Protein AF-A0A2U3LUX7-F1 (afdb_monomer)

Nearest PDB structures (foldseek):
  2ftr-assembly1_B  TM=8.909E-01  e=8.134E-07  Halalkalibacterium halodurans C-125
  5b0e-assembly1_A  TM=7.201E-01  e=3.733E-03  Cannabis sativa
  3bb5-assembly2_C  TM=6.276E-01  e=5.476E-03  Jannaschia sp. CCS1
  7w6e-assembly1_A  TM=7.140E-01  e=1.522E-02  Cannabis sativa
  1q53-assembly1_B  TM=6.241E-01  e=1.522E-02  Arabidopsis thaliana

Radius of gyration: 27.45 Å; Cα contacts (8 Å, |Δi|>4): 144; chains: 1; bounding box: 48×84×50 Å

Solvent-accessible surface area (backbone atoms only — not comparable to full-atom values): 11405 Å² total; per-residue (Å²): 133,61,72,30,74,50,77,47,79,37,60,66,64,82,35,62,67,57,43,50,53,45,42,63,71,50,49,49,54,46,51,65,72,27,44,54,71,58,77,45,78,46,76,48,70,45,88,69,39,100,90,46,84,45,80,39,35,35,38,36,40,38,30,22,73,25,60,64,43,46,52,52,20,52,70,32,70,42,21,39,52,53,52,49,52,52,53,52,30,50,51,53,45,52,53,51,50,54,52,51,50,44,44,72,76,64,47,57,70,65,62,58,51,52,52,56,50,52,55,52,49,54,55,50,50,51,52,51,51,50,50,53,52,49,52,52,51,51,54,50,54,50,47,59,56,55,65,75,60,78,81,75,78,97,77,70,92,80,70,88,74,100,76,88,87,88,86,83,91,81,85,87,86,80,82,86,75,78,67,73,87,74,76,49,82,44,70,42,59,82,104

Sequence (191 aa):
MKNAKLIVAYPQPKDMKAFEAVYQGEHVPMAIANLAGKTRIVATKILQSPQGEPPCYCIAEIHFPSMDALKQCAASAGGKETLIYGVLSYSVSRRTREIGLRMAIGAQRAAVMQLVVREGMLVALAGIGAGVAGALAVSRALATLLFGVQSREPRNFRRRHRRSGNGGAGSLLSTRAQGRPRRPMVALRDE

Foldseek 3Di:
DAKDKDKDFAFDFPDPVLLVCLCVV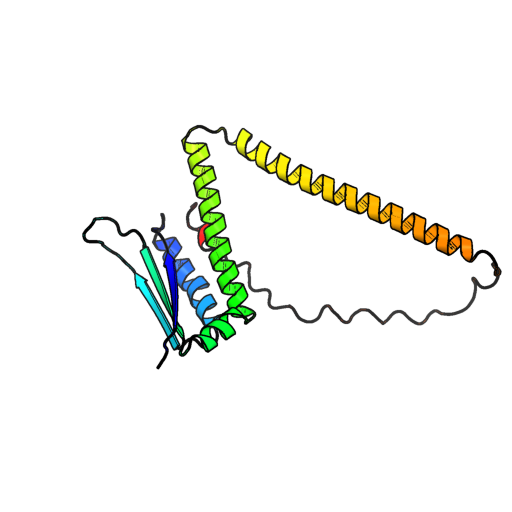PVVVLCVVQQPQWDDKDKDADPADPVGDDRTGIMIITMHPHPVSNVVSCVDPSNVVSVCLSVVLVVVLVVVVVVVVCVVVPNDPVVVVVVVVVVVVVVVVVVVVVVVVVVVVVVVVVVVVVVVPPDDDPPPPDDDDPDDDDDPP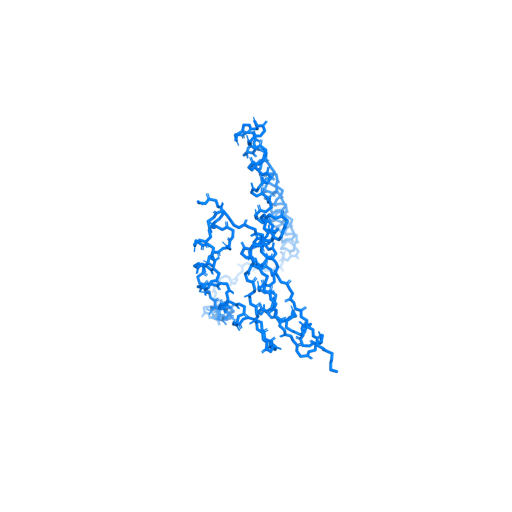PDPPDPPPDDDPRDRSNVRRVD

Structure (mmCIF, N/CA/C/O backbone):
data_AF-A0A2U3LUX7-F1
#
_entry.id   AF-A0A2U3LUX7-F1
#
loop_
_atom_site.group_PDB
_atom_site.id
_atom_site.type_symbol
_atom_site.label_atom_id
_atom_site.label_alt_id
_atom_site.label_comp_id
_atom_site.label_asym_id
_atom_site.label_entity_id
_atom_site.label_seq_id
_atom_site.pdbx_PDB_ins_code
_atom_site.Cartn_x
_atom_site.Cartn_y
_atom_site.Cartn_z
_atom_site.occupancy
_atom_site.B_iso_or_equiv
_atom_site.auth_seq_id
_atom_site.auth_comp_id
_atom_site.auth_asym_id
_atom_site.auth_atom_id
_atom_site.pdbx_PDB_model_num
ATOM 1 N N . MET A 1 1 ? -12.071 2.078 29.764 1.00 51.53 1 MET A N 1
ATOM 2 C CA . MET A 1 1 ? -12.261 1.346 28.489 1.00 51.53 1 MET A CA 1
ATOM 3 C C . MET A 1 1 ? -11.188 1.831 27.522 1.00 51.53 1 MET A C 1
ATOM 5 O O . MET A 1 1 ? -11.168 3.016 27.220 1.00 51.53 1 MET A O 1
ATOM 9 N N . LYS A 1 2 ? -10.206 0.995 27.160 1.00 59.78 2 LYS A N 1
ATOM 10 C CA . LYS A 1 2 ? -9.068 1.431 26.329 1.00 59.78 2 LYS A CA 1
ATOM 11 C C . LYS A 1 2 ? -9.451 1.336 24.852 1.00 59.78 2 LYS A C 1
ATOM 13 O O . LYS A 1 2 ? -9.240 0.294 24.252 1.00 59.78 2 LYS A O 1
ATOM 18 N N . ASN A 1 3 ? -9.999 2.402 24.280 1.00 82.94 3 ASN A N 1
ATOM 19 C CA . ASN A 1 3 ? -10.334 2.440 22.855 1.00 82.94 3 ASN A CA 1
ATOM 20 C C . ASN A 1 3 ? -9.064 2.664 22.022 1.00 82.94 3 ASN A C 1
ATOM 22 O O . ASN A 1 3 ? -8.238 3.509 22.367 1.00 82.94 3 ASN A O 1
ATOM 26 N N . ALA A 1 4 ? -8.913 1.924 20.924 1.00 88.50 4 ALA A N 1
ATOM 27 C CA . ALA A 1 4 ? -7.843 2.134 19.952 1.00 88.50 4 ALA A CA 1
ATOM 28 C C . ALA A 1 4 ? -8.446 2.599 18.624 1.00 88.50 4 ALA A C 1
ATOM 30 O O . ALA A 1 4 ? -9.542 2.176 18.255 1.00 88.50 4 ALA A O 1
ATOM 31 N N . LYS A 1 5 ? -7.739 3.466 17.898 1.00 90.00 5 LYS A N 1
ATOM 32 C CA . LYS A 1 5 ? -8.152 3.893 16.559 1.00 90.00 5 LYS A CA 1
ATOM 33 C C . LYS A 1 5 ? -6.987 3.862 15.583 1.00 90.00 5 LYS A C 1
ATOM 35 O O . LYS A 1 5 ? -5.871 4.235 15.935 1.00 90.00 5 LYS A O 1
ATOM 40 N N . LEU A 1 6 ? -7.268 3.415 14.366 1.00 89.19 6 LEU A N 1
ATOM 41 C CA . LEU A 1 6 ? -6.375 3.481 13.219 1.00 89.19 6 LEU A CA 1
ATOM 42 C C . LEU A 1 6 ? -6.832 4.643 12.338 1.00 89.19 6 LEU A C 1
ATOM 44 O O . LEU A 1 6 ? -7.979 4.662 11.899 1.00 89.19 6 LEU A O 1
ATOM 48 N N . ILE A 1 7 ? -5.942 5.604 12.100 1.00 90.25 7 ILE A N 1
ATOM 49 C CA . ILE A 1 7 ? -6.223 6.782 11.276 1.00 90.25 7 ILE A CA 1
ATOM 50 C C . ILE A 1 7 ? -5.497 6.634 9.944 1.00 90.25 7 ILE A C 1
ATOM 52 O O . ILE A 1 7 ? -4.295 6.371 9.914 1.00 90.25 7 ILE A O 1
ATOM 56 N N . VAL A 1 8 ? -6.220 6.852 8.850 1.00 89.06 8 VAL A N 1
ATOM 57 C CA . VAL A 1 8 ? -5.670 6.928 7.497 1.00 89.06 8 VAL A CA 1
ATOM 58 C C . VAL A 1 8 ? -6.059 8.273 6.896 1.00 89.06 8 VAL A C 1
ATOM 60 O O . VAL A 1 8 ? -7.239 8.556 6.705 1.00 89.06 8 VAL A O 1
ATOM 63 N N . ALA A 1 9 ? -5.067 9.115 6.616 1.00 88.00 9 ALA A N 1
ATOM 64 C CA . ALA A 1 9 ? -5.271 10.427 6.013 1.00 88.00 9 ALA A CA 1
ATOM 65 C C . ALA A 1 9 ? -4.966 10.382 4.511 1.00 88.00 9 ALA A C 1
ATOM 67 O O . ALA A 1 9 ? -3.907 9.906 4.098 1.00 88.00 9 ALA A O 1
ATOM 68 N N . TYR A 1 10 ? -5.884 10.907 3.705 1.00 86.44 10 TYR A N 1
ATOM 69 C CA . TYR A 1 10 ? -5.751 11.006 2.257 1.00 86.44 10 TYR A CA 1
ATOM 70 C C . TYR A 1 10 ? -5.507 12.470 1.867 1.00 86.44 10 TYR A C 1
ATOM 72 O O . TYR A 1 10 ? -6.333 13.331 2.193 1.00 86.44 10 TYR A O 1
ATOM 80 N N . PRO A 1 11 ? -4.393 12.776 1.179 1.00 83.19 11 PRO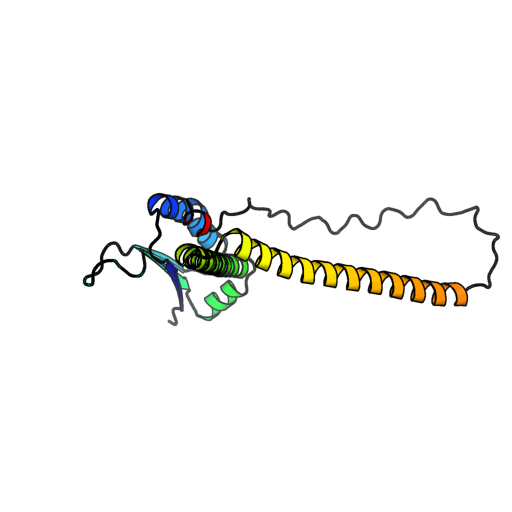 A N 1
ATOM 81 C CA . PRO A 1 11 ? -4.116 14.121 0.682 1.00 83.19 11 PRO A CA 1
ATOM 82 C C . PRO A 1 11 ? -5.094 14.511 -0.437 1.00 83.19 11 PRO A C 1
ATOM 84 O O . PRO A 1 11 ? -5.747 13.641 -1.011 1.00 83.19 11 PRO A O 1
ATOM 87 N N . GLN A 1 12 ? -5.145 15.801 -0.780 1.00 81.69 12 GLN A N 1
ATOM 88 C CA . GLN A 1 12 ? -5.943 16.327 -1.898 1.00 81.69 12 GLN A CA 1
ATOM 89 C C . GLN A 1 12 ? -5.687 15.553 -3.217 1.00 81.69 12 GLN A C 1
ATOM 91 O O . GLN A 1 12 ? -4.537 15.516 -3.701 1.00 81.69 12 GLN A O 1
ATOM 96 N N . PRO A 1 13 ? -6.713 14.879 -3.781 1.00 80.75 13 PRO A N 1
ATOM 97 C CA . PRO A 1 13 ? -6.637 14.265 -5.103 1.00 80.75 13 PRO A CA 1
ATOM 98 C C . PRO A 1 13 ? -6.761 15.332 -6.203 1.00 80.75 13 PRO A C 1
ATOM 100 O O . PRO A 1 13 ? -7.302 16.405 -5.969 1.00 80.75 13 PRO A O 1
ATOM 103 N N . LYS A 1 14 ? -6.259 15.043 -7.413 1.00 76.44 14 LYS A N 1
ATOM 104 C CA . LYS A 1 14 ? -6.452 15.932 -8.576 1.00 76.44 14 LYS A CA 1
ATOM 105 C C . LYS A 1 14 ? -7.865 15.807 -9.152 1.00 76.44 14 LYS A C 1
ATOM 107 O O . LYS A 1 14 ? -8.491 16.820 -9.436 1.00 76.44 14 LYS A O 1
ATOM 112 N N . ASP A 1 15 ? -8.361 14.574 -9.275 1.00 83.56 15 ASP A N 1
ATOM 113 C CA . ASP A 1 15 ? -9.750 14.276 -9.628 1.00 83.56 15 ASP A CA 1
ATOM 114 C C . ASP A 1 15 ? -10.499 13.732 -8.405 1.00 83.56 15 ASP A C 1
ATOM 116 O O . ASP A 1 15 ? -10.265 12.623 -7.912 1.00 83.56 15 ASP A O 1
ATOM 120 N N . MET A 1 16 ? -11.423 14.549 -7.907 1.00 80.31 16 MET A N 1
ATOM 121 C CA . MET A 1 16 ? -12.229 14.244 -6.732 1.00 80.31 16 MET A CA 1
ATOM 122 C C . MET A 1 16 ? -13.306 13.186 -7.018 1.00 80.31 16 MET A C 1
ATOM 124 O O . MET A 1 16 ? -13.582 12.350 -6.159 1.00 80.31 16 MET A O 1
ATOM 128 N N . LYS A 1 17 ? -13.889 13.176 -8.225 1.00 84.50 17 LYS A N 1
ATOM 129 C CA . LYS A 1 17 ? -14.949 12.226 -8.603 1.00 84.50 17 LYS A CA 1
ATOM 130 C C . LYS A 1 17 ? -14.379 10.829 -8.798 1.00 84.50 17 LYS A C 1
ATOM 132 O O . LYS A 1 17 ? -14.946 9.858 -8.297 1.00 84.50 17 LYS A O 1
ATOM 137 N N . ALA A 1 18 ? -13.244 10.738 -9.484 1.00 83.75 18 ALA A N 1
ATOM 138 C CA . ALA A 1 18 ? -12.541 9.480 -9.691 1.00 83.75 18 ALA A CA 1
ATOM 139 C C . ALA A 1 18 ? -12.110 8.866 -8.348 1.00 83.75 18 ALA A C 1
ATOM 141 O O . ALA A 1 18 ? -12.353 7.682 -8.093 1.00 83.75 18 ALA A O 1
ATOM 142 N N . PHE A 1 19 ? -11.562 9.692 -7.446 1.00 85.12 19 PHE A N 1
ATOM 143 C CA . PHE A 1 19 ? -11.226 9.279 -6.085 1.00 85.12 19 PHE A CA 1
ATOM 144 C C . PHE A 1 19 ? -12.444 8.736 -5.328 1.00 85.12 19 PHE A C 1
ATOM 146 O O . PHE A 1 19 ? -12.373 7.643 -4.771 1.00 85.12 19 PHE A O 1
ATOM 153 N N . GLU A 1 20 ? -13.564 9.464 -5.307 1.00 86.06 20 GLU A N 1
ATOM 154 C CA . GLU A 1 20 ? -14.768 9.034 -4.588 1.00 86.06 20 GLU A CA 1
ATOM 155 C C . GLU A 1 20 ? -15.321 7.704 -5.112 1.00 86.06 20 GLU A C 1
ATOM 157 O O . GLU A 1 20 ? -15.680 6.840 -4.307 1.00 86.06 20 GLU A O 1
ATOM 162 N N . ALA A 1 21 ? -15.343 7.513 -6.434 1.00 86.69 21 ALA A N 1
ATOM 163 C CA . ALA A 1 21 ? -15.844 6.293 -7.059 1.00 86.69 21 ALA A CA 1
ATOM 164 C C . ALA A 1 21 ? -15.061 5.051 -6.607 1.00 86.69 21 ALA A C 1
ATOM 166 O O . ALA A 1 21 ? -15.657 4.049 -6.213 1.00 86.69 21 ALA A O 1
ATOM 167 N N . VAL A 1 22 ? -13.727 5.120 -6.594 1.00 84.12 22 VAL A N 1
ATOM 168 C CA . VAL A 1 22 ? -12.886 3.986 -6.171 1.00 84.12 22 VAL A CA 1
ATOM 169 C C . VAL A 1 22 ? -12.806 3.866 -4.656 1.00 84.12 22 VAL A C 1
ATOM 171 O O . VAL A 1 22 ? -12.785 2.752 -4.126 1.00 84.12 22 VAL A O 1
ATOM 174 N N . TYR A 1 23 ? -12.828 4.986 -3.932 1.00 85.69 23 TYR A N 1
ATOM 175 C CA . TYR A 1 23 ? -12.883 4.968 -2.477 1.00 85.69 23 TYR A CA 1
ATOM 176 C C . TYR A 1 23 ? -14.132 4.221 -1.990 1.00 85.69 23 TYR A C 1
ATOM 178 O O . TYR A 1 23 ? -14.022 3.319 -1.160 1.00 85.69 23 TYR A O 1
ATOM 186 N N . GLN A 1 24 ? -15.303 4.530 -2.551 1.00 87.19 24 GLN A N 1
ATOM 187 C CA . GLN A 1 24 ? -16.564 3.879 -2.188 1.00 87.19 24 GLN A CA 1
ATOM 188 C C . GLN A 1 24 ? -16.714 2.480 -2.802 1.00 87.19 24 GLN A C 1
ATOM 190 O O . GLN A 1 24 ? -17.194 1.571 -2.130 1.00 87.19 24 GLN A O 1
ATOM 195 N N . GLY A 1 25 ? -16.300 2.287 -4.057 1.00 83.38 25 GLY A N 1
ATOM 196 C CA . GLY A 1 25 ? -16.509 1.034 -4.788 1.00 83.38 25 GLY A CA 1
ATOM 197 C C . GLY A 1 25 ? -15.519 -0.081 -4.446 1.00 83.38 25 GLY A C 1
ATOM 198 O O . GLY A 1 25 ? -15.885 -1.254 -4.453 1.00 83.38 25 GLY A O 1
ATOM 199 N N . GLU A 1 26 ? -14.271 0.261 -4.118 1.00 83.88 26 GLU A N 1
ATOM 200 C CA . GLU A 1 26 ? -13.209 -0.723 -3.873 1.00 83.88 26 GLU A CA 1
ATOM 201 C C . GLU A 1 26 ? -12.613 -0.598 -2.468 1.00 83.88 26 GLU A C 1
ATOM 203 O O . GLU A 1 26 ? -12.428 -1.602 -1.772 1.00 83.88 26 GLU A O 1
ATOM 208 N N . HIS A 1 27 ? -12.313 0.626 -2.024 1.00 84.75 27 HIS A N 1
ATOM 209 C CA . HIS A 1 27 ? -11.482 0.838 -0.840 1.00 84.75 27 HIS A CA 1
ATOM 210 C C . HIS A 1 27 ? -12.223 0.603 0.484 1.00 84.75 27 HIS A C 1
ATOM 212 O O . HIS A 1 27 ? -11.734 -0.132 1.347 1.00 84.75 27 HIS A O 1
ATOM 218 N N . VAL A 1 28 ? -13.417 1.180 0.638 1.00 88.00 28 VAL A N 1
ATOM 219 C CA . VAL A 1 28 ? -14.271 0.991 1.819 1.00 88.00 28 VAL A CA 1
ATOM 220 C C . VAL A 1 28 ? -14.719 -0.474 1.954 1.00 88.00 28 VAL A C 1
ATOM 222 O O . VAL A 1 28 ? -14.514 -1.040 3.032 1.00 88.00 28 VAL A O 1
ATOM 2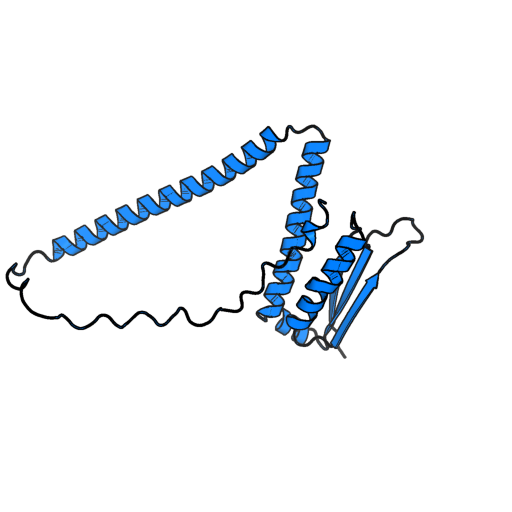25 N N . PRO A 1 29 ? -15.224 -1.156 0.902 1.00 89.44 29 PRO A N 1
ATOM 226 C CA . PRO A 1 29 ? -15.581 -2.573 0.981 1.00 89.44 29 PRO A CA 1
ATOM 227 C C . PRO A 1 29 ? -14.399 -3.472 1.337 1.00 89.44 29 PRO A C 1
ATOM 229 O O . PRO A 1 29 ? -14.555 -4.399 2.129 1.00 89.44 29 PRO A O 1
ATOM 232 N N . MET A 1 30 ? -13.197 -3.182 0.824 1.00 86.69 30 MET A N 1
ATOM 233 C CA . MET A 1 30 ? -11.989 -3.897 1.234 1.00 86.69 30 MET A CA 1
ATOM 234 C C . MET A 1 30 ? -11.730 -3.744 2.734 1.00 86.69 30 MET A C 1
ATOM 236 O O . MET A 1 30 ? -11.501 -4.743 3.408 1.00 86.69 30 MET A O 1
ATOM 240 N N . ALA A 1 31 ? -11.753 -2.521 3.271 1.00 85.25 31 ALA A N 1
ATOM 241 C CA . ALA A 1 31 ? -11.536 -2.289 4.699 1.00 85.25 31 ALA A CA 1
ATOM 242 C C . ALA A 1 31 ? -12.620 -2.977 5.556 1.00 85.25 31 ALA A C 1
ATOM 244 O O . ALA A 1 31 ? -12.345 -3.526 6.629 1.00 85.25 31 ALA A O 1
ATOM 245 N N . ILE A 1 32 ? -13.860 -3.010 5.063 1.00 87.62 32 ILE A N 1
ATOM 246 C CA . ILE A 1 32 ? -14.965 -3.721 5.708 1.00 87.62 32 ILE A CA 1
ATOM 247 C C . ILE A 1 32 ? -14.753 -5.241 5.679 1.00 87.62 32 ILE A C 1
ATOM 249 O O . ILE A 1 32 ? -14.959 -5.888 6.704 1.00 87.62 32 ILE A O 1
ATOM 253 N N . ALA A 1 33 ? -14.291 -5.809 4.571 1.00 86.81 33 ALA A N 1
ATOM 254 C CA . ALA A 1 33 ? -14.058 -7.245 4.458 1.00 86.81 33 ALA A CA 1
ATOM 255 C C . ALA A 1 33 ? -12.835 -7.711 5.266 1.00 86.81 33 ALA A C 1
ATOM 257 O O . ALA A 1 33 ? -12.881 -8.739 5.934 1.00 86.81 33 ALA A O 1
ATOM 258 N N . ASN A 1 34 ? -11.750 -6.937 5.236 1.00 87.25 34 ASN A N 1
ATOM 259 C CA . ASN A 1 34 ? -10.438 -7.418 5.659 1.00 87.25 34 ASN A CA 1
ATOM 260 C C . ASN A 1 34 ? -10.045 -7.022 7.093 1.00 87.25 34 ASN A C 1
ATOM 262 O O . ASN A 1 34 ? -9.211 -7.693 7.700 1.00 87.25 34 ASN A O 1
ATOM 266 N N . LEU A 1 35 ? -10.617 -5.949 7.657 1.00 87.56 35 LEU A N 1
ATOM 267 C CA . LEU A 1 35 ? -10.286 -5.497 9.017 1.00 87.56 35 LEU A CA 1
ATOM 268 C C . LEU A 1 35 ? -11.222 -6.121 10.062 1.00 87.56 35 LEU A C 1
ATOM 270 O O . LEU A 1 35 ? -12.262 -5.552 10.394 1.00 87.56 35 LEU A O 1
ATOM 274 N N . ALA A 1 36 ? -10.885 -7.299 10.576 1.00 85.62 36 ALA A N 1
ATOM 275 C CA . ALA A 1 36 ? -11.679 -7.963 11.612 1.00 85.62 36 ALA A CA 1
ATOM 276 C C . ALA A 1 36 ? -11.632 -7.217 12.964 1.00 85.62 36 ALA A C 1
ATOM 278 O O . ALA A 1 36 ? -10.651 -6.558 13.292 1.00 85.62 36 ALA A O 1
ATOM 279 N N . GLY A 1 37 ? -12.692 -7.323 13.773 1.00 85.06 37 GLY A N 1
ATOM 280 C CA . GLY A 1 37 ? -12.709 -6.783 15.145 1.00 85.06 37 GLY A CA 1
ATOM 281 C C . GLY A 1 37 ? -12.870 -5.261 15.271 1.00 85.06 37 GLY A C 1
ATOM 282 O O . GLY A 1 37 ? -12.729 -4.718 16.366 1.00 85.06 37 GLY A O 1
ATOM 283 N N . LYS A 1 38 ? -13.177 -4.565 14.173 1.00 90.00 38 LYS A N 1
ATOM 284 C CA . LYS A 1 38 ? -13.527 -3.138 14.177 1.00 90.00 38 LYS A CA 1
ATOM 285 C C . LYS A 1 38 ? -14.935 -2.901 14.732 1.00 90.00 38 LYS A C 1
ATOM 287 O O . LYS A 1 38 ? -15.850 -3.675 14.466 1.00 90.00 38 LYS A O 1
ATOM 292 N N . THR A 1 39 ? -15.119 -1.799 15.449 1.00 88.50 39 THR A N 1
ATOM 293 C CA . THR A 1 39 ? -16.424 -1.361 15.974 1.00 88.50 39 THR A CA 1
ATOM 294 C C . THR A 1 39 ? -17.085 -0.318 15.085 1.00 88.50 39 THR A C 1
ATOM 296 O O . THR A 1 39 ? -18.305 -0.307 14.952 1.00 88.50 39 THR A O 1
ATOM 299 N N . ARG A 1 40 ? -16.293 0.567 14.469 1.00 89.94 40 ARG A N 1
ATOM 300 C CA . ARG A 1 40 ? -16.799 1.648 13.615 1.00 89.94 40 ARG A CA 1
ATOM 301 C C . ARG A 1 40 ? -15.770 2.047 12.568 1.00 89.94 40 ARG A C 1
ATOM 303 O O . ARG A 1 40 ? -14.576 2.015 12.845 1.00 89.94 40 ARG A O 1
ATOM 310 N N . ILE A 1 41 ? -16.236 2.461 11.394 1.00 89.06 41 ILE A N 1
ATOM 311 C CA . ILE A 1 41 ? -15.432 3.187 10.407 1.00 89.06 41 ILE A CA 1
ATOM 312 C C . ILE A 1 41 ? -16.114 4.532 10.186 1.00 89.06 41 ILE A C 1
ATOM 314 O O . ILE A 1 41 ? -17.316 4.573 9.928 1.00 89.06 41 ILE A O 1
ATOM 3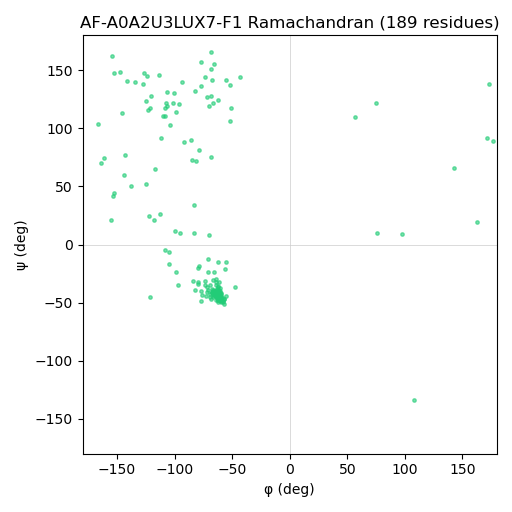18 N N . VAL A 1 42 ? -15.357 5.616 10.306 1.00 89.25 42 VAL A N 1
ATOM 319 C CA . VAL A 1 42 ? -15.821 6.981 10.057 1.00 89.25 42 VAL A CA 1
ATOM 320 C C . VAL A 1 42 ? -14.890 7.603 9.031 1.00 89.25 42 VAL A C 1
ATOM 322 O O . VAL A 1 42 ? -13.685 7.634 9.239 1.00 89.25 42 VAL A O 1
ATOM 325 N N . ALA A 1 43 ? -15.432 8.078 7.916 1.00 88.44 43 ALA A N 1
ATOM 326 C CA . ALA A 1 43 ? -14.672 8.820 6.920 1.00 88.44 43 ALA A CA 1
ATOM 327 C C . ALA A 1 43 ? -15.119 10.281 6.954 1.00 88.44 43 ALA A C 1
ATOM 329 O O . ALA A 1 43 ? -16.246 10.599 6.578 1.00 88.44 43 ALA A O 1
ATOM 330 N N . THR A 1 44 ? -14.238 11.161 7.417 1.00 88.94 44 THR A N 1
ATOM 331 C CA . THR A 1 44 ? -14.494 12.598 7.509 1.00 88.94 44 THR A CA 1
ATOM 332 C C . THR A 1 44 ? -13.857 13.289 6.316 1.00 88.94 44 THR A C 1
ATOM 334 O O . THR A 1 44 ? -12.631 13.306 6.182 1.00 88.94 44 THR A O 1
ATOM 337 N N . LYS A 1 45 ? -14.690 13.862 5.446 1.00 87.81 45 LYS A N 1
ATOM 338 C CA . LYS A 1 45 ? -14.234 14.712 4.344 1.00 87.81 45 LYS A CA 1
ATOM 339 C C . LYS A 1 45 ? -13.998 16.125 4.861 1.00 87.81 45 LYS A C 1
ATOM 341 O O . LYS A 1 45 ? -14.854 16.681 5.546 1.00 87.81 45 LYS A O 1
ATOM 346 N N . ILE A 1 46 ? -12.853 16.701 4.521 1.00 84.62 46 ILE A N 1
ATOM 347 C CA . ILE A 1 46 ? -12.518 18.081 4.862 1.00 84.62 46 ILE A CA 1
ATOM 348 C C . ILE A 1 46 ? -12.695 18.896 3.588 1.00 84.62 46 ILE A C 1
ATOM 350 O O . ILE A 1 46 ? -11.878 18.828 2.675 1.00 84.62 46 ILE A O 1
ATOM 354 N N . LEU A 1 47 ? -13.806 19.624 3.512 1.00 80.69 47 LEU A N 1
ATOM 355 C CA . LEU A 1 47 ? -14.157 20.404 2.325 1.00 80.69 47 LEU A CA 1
ATOM 356 C C . LEU A 1 47 ? -13.483 21.780 2.327 1.00 80.69 47 LEU A C 1
ATOM 358 O O . LEU A 1 47 ? -13.172 22.311 1.267 1.00 80.69 47 LEU A O 1
ATOM 362 N N . GLN A 1 48 ? -13.259 22.356 3.511 1.00 76.69 48 GLN A N 1
ATOM 363 C CA . GLN A 1 48 ? -12.709 23.699 3.690 1.00 76.69 48 GLN A CA 1
ATOM 364 C C . GLN A 1 48 ? -11.863 23.757 4.965 1.00 76.69 48 GLN A C 1
ATOM 366 O O . GLN A 1 48 ? -12.150 23.060 5.940 1.00 76.69 48 GLN A O 1
ATOM 371 N N . SER A 1 49 ? -10.826 24.596 4.959 1.00 79.38 49 SER A N 1
ATOM 372 C CA . SER A 1 49 ? -10.039 24.944 6.142 1.00 79.38 49 SER A CA 1
ATOM 373 C C . SER A 1 49 ? -10.040 26.467 6.327 1.00 79.38 49 SER A C 1
ATOM 375 O O . SER A 1 49 ? -9.977 27.192 5.334 1.00 79.38 49 SER A O 1
ATOM 377 N N . PRO A 1 50 ? -10.050 26.989 7.568 1.00 78.88 50 PRO A N 1
ATOM 378 C CA . PRO A 1 50 ? -9.903 28.426 7.830 1.00 78.88 50 PRO A CA 1
ATOM 379 C C . PRO A 1 50 ? -8.619 29.040 7.245 1.00 78.88 50 PRO A C 1
ATOM 381 O O . PRO A 1 50 ? -8.537 30.247 7.062 1.00 78.88 50 PRO A O 1
ATOM 384 N N . GLN A 1 51 ? -7.611 28.209 6.962 1.00 75.50 51 GLN A N 1
ATOM 385 C CA . GLN A 1 51 ? -6.315 28.598 6.395 1.00 75.50 51 GLN A CA 1
ATOM 386 C C . GLN A 1 51 ? -6.257 28.451 4.860 1.00 75.50 51 GLN A C 1
ATOM 388 O O . GLN A 1 51 ? -5.178 28.554 4.282 1.00 75.50 51 GLN A O 1
ATOM 393 N N . GLY A 1 52 ? -7.391 28.196 4.195 1.00 73.38 52 GLY A N 1
ATOM 394 C CA . GLY A 1 52 ? -7.473 27.985 2.748 1.00 73.38 52 GLY A CA 1
ATOM 395 C C . GLY A 1 52 ? -7.748 26.527 2.380 1.00 73.38 52 GLY A C 1
ATOM 396 O O . GLY A 1 52 ? -8.645 25.889 2.937 1.00 73.38 52 GLY A O 1
ATOM 397 N N . GLU A 1 53 ? -7.006 25.988 1.412 1.00 70.56 53 GLU A N 1
ATOM 398 C CA . GLU A 1 53 ? -7.219 24.614 0.951 1.00 70.56 53 GLU A CA 1
ATOM 399 C C . GLU A 1 53 ? -6.737 23.602 2.014 1.00 70.56 53 GLU A C 1
ATOM 401 O O . GLU A 1 53 ? -5.604 23.701 2.498 1.00 70.56 53 GLU A O 1
ATOM 406 N N . PRO A 1 54 ? -7.578 22.640 2.441 1.00 76.56 54 PRO A N 1
ATOM 407 C CA . PRO A 1 54 ? -7.216 21.714 3.504 1.00 76.56 54 PRO A CA 1
ATOM 408 C C . PRO A 1 54 ? -6.089 20.756 3.076 1.00 76.56 54 PRO A C 1
ATOM 410 O O . PRO A 1 54 ? -6.096 20.252 1.951 1.00 76.56 54 PRO A O 1
ATOM 413 N N . PRO A 1 55 ? -5.146 20.424 3.982 1.00 76.06 55 PRO A N 1
ATOM 414 C CA . PRO A 1 55 ? -4.000 19.563 3.664 1.00 76.06 55 PRO A CA 1
ATOM 415 C C . PRO A 1 55 ? -4.400 18.115 3.328 1.00 76.06 55 PRO A C 1
ATOM 417 O O . PRO A 1 55 ? -3.672 17.404 2.630 1.00 76.06 55 PRO A O 1
ATOM 420 N N . CYS A 1 56 ? -5.565 17.679 3.810 1.00 81.69 56 CYS A N 1
ATOM 421 C CA . CYS A 1 56 ? -6.132 16.359 3.571 1.00 81.69 56 CYS A CA 1
ATOM 422 C C . CYS A 1 56 ? -7.554 16.519 3.042 1.00 81.69 56 CYS A C 1
ATOM 424 O O . CYS A 1 56 ? -8.315 17.312 3.584 1.00 81.69 56 CYS A O 1
ATOM 426 N N . TYR A 1 57 ? -7.925 15.726 2.041 1.00 86.69 57 TYR A N 1
ATOM 427 C CA . TYR A 1 57 ? -9.292 15.690 1.525 1.00 86.69 57 TYR A CA 1
ATOM 428 C C . TYR A 1 57 ? -10.199 14.798 2.385 1.00 86.69 57 TYR A C 1
ATOM 430 O O . TYR A 1 57 ? -11.352 15.133 2.651 1.00 86.69 57 TYR A O 1
ATOM 438 N N . CYS A 1 58 ? -9.679 13.662 2.862 1.00 87.69 58 CYS A N 1
ATOM 439 C CA . CYS A 1 58 ? -10.438 12.705 3.665 1.00 87.69 58 CYS A CA 1
ATOM 440 C C . CYS A 1 58 ? -9.570 12.110 4.775 1.00 87.69 58 CYS A C 1
ATOM 442 O O . CYS A 1 58 ? -8.407 11.778 4.552 1.00 87.69 58 CYS A O 1
ATOM 444 N N . ILE A 1 59 ? -10.147 11.914 5.958 1.00 89.12 59 ILE A N 1
ATOM 445 C CA . ILE A 1 59 ? -9.540 11.168 7.062 1.00 89.12 59 ILE A CA 1
ATOM 446 C C . ILE A 1 59 ? -10.470 10.011 7.413 1.00 89.12 59 ILE A C 1
ATOM 448 O O . ILE A 1 59 ? -11.614 10.227 7.801 1.00 89.12 59 ILE A O 1
ATOM 452 N N . ALA A 1 60 ? -9.984 8.784 7.260 1.00 89.88 60 ALA A N 1
ATOM 453 C CA . ALA A 1 60 ? -10.686 7.583 7.679 1.00 89.88 60 ALA A CA 1
ATOM 454 C C . ALA A 1 60 ? -10.202 7.156 9.068 1.00 89.88 60 ALA A C 1
ATOM 456 O O . ALA A 1 60 ? -9.022 6.869 9.264 1.00 89.88 60 ALA A O 1
ATOM 457 N N . GLU A 1 61 ? -11.116 7.092 10.025 1.00 91.75 61 GLU A N 1
ATOM 458 C CA . GLU A 1 61 ? -10.895 6.586 11.371 1.00 91.75 61 GLU A CA 1
ATOM 459 C C . GLU A 1 61 ? -11.567 5.217 11.518 1.00 91.75 61 GLU A C 1
ATOM 461 O O . GLU A 1 61 ? -12.783 5.077 11.381 1.00 91.75 61 GLU A O 1
ATOM 466 N N . ILE A 1 62 ? -10.776 4.187 11.812 1.00 93.00 62 ILE A N 1
ATOM 467 C CA . ILE A 1 62 ? -11.260 2.832 12.086 1.00 93.00 62 ILE A CA 1
ATOM 468 C C . ILE A 1 62 ? -11.088 2.571 13.580 1.00 93.00 62 ILE A C 1
ATOM 470 O O . ILE A 1 62 ? -9.976 2.591 14.107 1.00 93.00 62 ILE A O 1
ATOM 474 N N . HIS A 1 63 ? -12.198 2.343 14.268 1.00 92.00 63 HIS A N 1
ATOM 475 C CA . HIS A 1 63 ? -12.254 2.174 15.712 1.00 92.00 63 HIS A CA 1
ATOM 476 C C . HIS A 1 63 ? -12.173 0.696 16.081 1.00 92.00 63 HIS A C 1
ATOM 478 O O . HIS A 1 63 ? -12.808 -0.153 15.453 1.00 92.00 63 HIS A O 1
ATOM 484 N N . PHE A 1 64 ? -11.426 0.412 17.142 1.00 92.88 64 PHE A N 1
ATOM 485 C CA . PHE A 1 64 ? -11.250 -0.909 17.727 1.00 92.88 64 PHE A CA 1
ATOM 486 C C . PHE A 1 64 ? -11.578 -0.868 19.224 1.00 92.88 64 PHE A C 1
ATOM 488 O O . PHE A 1 64 ? -11.322 0.142 19.892 1.00 92.88 64 PHE A O 1
ATOM 495 N N . PRO A 1 65 ? -12.119 -1.966 19.778 1.00 91.94 65 PRO A N 1
ATOM 496 C CA . PRO A 1 65 ? -12.526 -2.026 21.179 1.00 91.94 65 PRO A CA 1
ATOM 497 C C . PRO A 1 65 ? -11.329 -2.041 22.141 1.00 91.94 65 PRO A C 1
ATOM 499 O O . PRO A 1 65 ? -11.472 -1.657 23.298 1.00 91.94 65 PRO A O 1
ATOM 502 N N . SER A 1 66 ? -10.154 -2.481 21.674 1.00 92.56 66 SER A N 1
ATOM 503 C CA . SER A 1 66 ? -8.909 -2.493 22.441 1.00 92.56 66 SER A CA 1
ATOM 504 C C . SER A 1 66 ? -7.675 -2.438 21.540 1.00 92.56 66 SER A C 1
ATOM 506 O O . SER A 1 66 ? -7.737 -2.735 20.344 1.00 92.56 66 SER A O 1
ATOM 508 N N . MET A 1 67 ? -6.529 -2.081 22.126 1.00 91.62 67 MET A N 1
ATOM 509 C CA . MET A 1 67 ? -5.235 -2.147 21.438 1.00 91.62 67 MET A CA 1
ATOM 510 C C . MET A 1 67 ? -4.884 -3.585 21.019 1.00 91.62 67 MET A C 1
ATOM 512 O O . MET A 1 67 ? -4.269 -3.790 19.976 1.00 91.62 67 MET A O 1
ATOM 516 N N . ASP A 1 68 ? -5.311 -4.585 21.791 1.00 91.25 68 ASP A N 1
ATOM 517 C CA . ASP A 1 68 ? -5.067 -5.992 21.468 1.00 91.25 68 ASP A CA 1
ATOM 518 C C . ASP A 1 68 ? -5.908 -6.450 20.276 1.00 91.25 68 ASP A C 1
ATOM 520 O O . ASP A 1 68 ? -5.383 -7.122 19.392 1.00 91.25 68 ASP A O 1
ATOM 524 N N . ALA A 1 69 ? -7.166 -6.003 20.178 1.00 90.69 69 ALA A N 1
ATOM 525 C CA . ALA A 1 69 ? -8.006 -6.252 19.007 1.00 90.69 69 ALA A CA 1
ATOM 526 C C . ALA A 1 69 ? -7.399 -5.635 17.736 1.00 90.69 69 ALA A C 1
ATOM 528 O O . ALA A 1 69 ? -7.371 -6.277 16.686 1.00 90.69 69 ALA A O 1
ATOM 529 N N . LEU A 1 70 ? -6.839 -4.422 17.837 1.00 91.19 70 LEU A N 1
ATOM 530 C CA . LEU A 1 70 ? -6.112 -3.795 16.731 1.00 91.19 70 LEU A CA 1
ATOM 531 C C . LEU A 1 70 ? -4.874 -4.616 16.332 1.00 91.19 70 LEU A C 1
ATOM 533 O O . LEU A 1 70 ? -4.670 -4.866 15.147 1.00 91.19 70 LEU A O 1
ATOM 537 N N . LYS A 1 71 ? -4.060 -5.064 17.296 1.00 91.00 71 LYS A N 1
ATOM 538 C CA . LYS A 1 71 ? -2.867 -5.887 17.024 1.00 91.00 71 LYS A CA 1
ATOM 539 C C . LYS A 1 7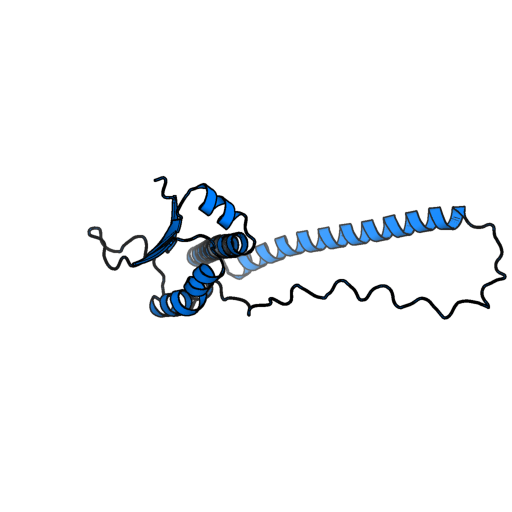1 ? -3.225 -7.235 16.396 1.00 91.00 71 LYS A C 1
ATOM 541 O O . LYS A 1 71 ? -2.571 -7.647 15.443 1.00 91.00 71 LYS A O 1
ATOM 546 N N . GLN A 1 72 ? -4.273 -7.896 16.885 1.00 92.19 72 GLN A N 1
ATOM 547 C CA . GLN A 1 72 ? -4.778 -9.150 16.319 1.00 92.19 72 GLN A CA 1
ATOM 548 C C . GLN A 1 72 ? -5.288 -8.945 14.889 1.00 92.19 72 GLN A C 1
ATOM 550 O O . GLN A 1 72 ? -4.940 -9.716 13.996 1.00 92.19 72 GLN A O 1
ATOM 555 N N . CYS A 1 73 ? -6.032 -7.863 14.642 1.00 91.06 73 CYS A N 1
ATOM 556 C CA . CYS A 1 73 ? -6.442 -7.481 13.295 1.00 91.06 73 CYS A CA 1
ATOM 557 C C . CYS A 1 73 ? -5.225 -7.240 12.393 1.00 91.06 73 CYS A C 1
ATOM 559 O O . CYS A 1 73 ? -5.163 -7.795 11.302 1.00 91.06 73 CYS A O 1
ATOM 561 N N . ALA A 1 74 ? -4.233 -6.469 12.841 1.00 88.94 74 ALA A N 1
ATOM 562 C CA . ALA A 1 74 ? -3.022 -6.186 12.068 1.00 88.94 74 ALA A CA 1
ATOM 563 C C . ALA A 1 74 ? -2.179 -7.446 11.791 1.00 88.94 74 ALA A C 1
ATOM 565 O O . ALA A 1 74 ? -1.520 -7.532 10.757 1.00 88.94 74 ALA A O 1
ATOM 566 N N . ALA A 1 75 ? -2.216 -8.437 12.686 1.00 91.00 75 ALA A N 1
ATOM 567 C CA . ALA A 1 75 ? -1.553 -9.726 12.507 1.00 91.00 75 ALA A CA 1
ATOM 568 C C . ALA A 1 75 ? -2.334 -10.699 11.601 1.00 91.00 75 ALA A C 1
ATOM 570 O O . ALA A 1 75 ? -1.731 -11.632 11.058 1.00 91.00 75 ALA A O 1
ATOM 571 N N . SER A 1 76 ? -3.641 -10.487 11.416 1.00 91.75 76 SER A N 1
ATOM 572 C CA . SER A 1 76 ? -4.486 -11.302 10.536 1.00 91.75 76 SER A CA 1
ATOM 573 C C . SER A 1 76 ? -4.093 -11.156 9.059 1.00 91.75 76 SER A C 1
ATOM 575 O O . SER A 1 76 ? -3.536 -10.136 8.650 1.00 91.75 76 SER A O 1
ATOM 577 N N . ALA A 1 77 ? -4.400 -12.169 8.240 1.00 89.62 77 ALA A N 1
ATOM 578 C CA . ALA A 1 77 ? -4.106 -12.142 6.804 1.00 89.62 77 ALA A CA 1
ATOM 579 C C . ALA A 1 77 ? -4.777 -10.946 6.103 1.00 89.62 77 ALA A C 1
ATOM 581 O O . ALA A 1 77 ? -4.095 -10.168 5.438 1.00 89.62 77 ALA A O 1
ATOM 582 N N . GLY A 1 78 ? -6.078 -10.735 6.341 1.00 86.31 78 GLY A N 1
ATOM 583 C CA . GLY A 1 78 ? -6.819 -9.605 5.772 1.00 86.31 78 GLY A CA 1
ATOM 584 C C . GLY A 1 78 ? -6.263 -8.250 6.220 1.00 86.31 78 GLY A C 1
ATOM 585 O O . GLY A 1 78 ? -6.064 -7.357 5.395 1.00 86.31 78 GLY A O 1
ATOM 586 N N . GLY A 1 79 ? -5.929 -8.104 7.506 1.00 87.56 79 GLY A N 1
ATOM 587 C CA . GLY A 1 79 ? -5.334 -6.872 8.023 1.00 87.56 79 GLY A CA 1
ATOM 588 C C . GLY A 1 79 ? -3.988 -6.545 7.380 1.00 87.56 79 GLY A C 1
ATOM 589 O O . GLY A 1 79 ? -3.782 -5.407 6.957 1.00 87.56 79 GLY A O 1
ATOM 590 N N . LYS A 1 80 ? -3.100 -7.538 7.227 1.00 90.25 80 LYS A N 1
ATOM 591 C CA . LYS A 1 80 ? -1.823 -7.357 6.518 1.00 90.25 80 LYS A CA 1
ATOM 592 C C . LYS A 1 80 ? -2.037 -6.954 5.065 1.00 90.25 80 LYS A C 1
ATOM 594 O O . LYS A 1 80 ? -1.403 -6.004 4.622 1.00 90.25 80 LYS A O 1
ATOM 599 N N . GLU A 1 81 ? -2.937 -7.619 4.342 1.00 86.56 81 GLU A N 1
ATOM 600 C CA . GLU A 1 81 ? -3.242 -7.272 2.948 1.00 86.56 81 GLU A CA 1
ATOM 601 C C . GLU A 1 81 ? -3.701 -5.819 2.806 1.00 86.56 81 GLU A C 1
ATOM 603 O O . GLU A 1 81 ? -3.198 -5.088 1.954 1.00 86.56 81 GLU A O 1
ATOM 608 N N . THR A 1 82 ? -4.617 -5.367 3.666 1.00 87.50 82 THR A N 1
ATOM 609 C CA . THR A 1 82 ? -5.127 -3.991 3.633 1.00 87.50 82 THR A CA 1
ATOM 610 C C . THR A 1 82 ? -4.055 -2.964 3.990 1.00 87.50 82 THR A C 1
ATOM 612 O O . THR A 1 82 ? -3.960 -1.928 3.330 1.00 87.50 82 THR A O 1
ATOM 615 N N . LEU A 1 83 ? -3.223 -3.248 4.996 1.00 87.62 83 LEU A N 1
ATOM 616 C CA . LEU A 1 83 ? -2.126 -2.363 5.391 1.00 87.62 83 LEU A CA 1
ATOM 617 C C . LEU A 1 83 ? -1.056 -2.274 4.298 1.00 87.62 83 LEU A C 1
ATOM 619 O O . LEU A 1 83 ? -0.639 -1.172 3.942 1.00 87.62 83 LEU A O 1
ATOM 623 N N . ILE A 1 84 ? -0.658 -3.412 3.722 1.00 88.50 84 ILE A N 1
ATOM 624 C CA . ILE A 1 84 ? 0.307 -3.462 2.620 1.00 88.50 84 ILE A CA 1
ATOM 625 C C . ILE A 1 84 ? -0.247 -2.710 1.415 1.00 88.50 84 ILE A C 1
ATOM 627 O O . ILE A 1 84 ? 0.449 -1.856 0.879 1.00 88.50 84 ILE A O 1
ATOM 631 N N . TYR A 1 85 ? -1.500 -2.951 1.025 1.00 85.31 85 TYR A N 1
ATOM 632 C CA . TYR A 1 85 ? -2.135 -2.218 -0.067 1.00 85.31 85 TYR A CA 1
ATOM 633 C C . TYR A 1 85 ? -2.103 -0.700 0.166 1.00 85.31 85 TYR A C 1
ATOM 635 O O . TYR A 1 85 ? -1.771 0.055 -0.750 1.00 85.31 85 TYR A O 1
ATOM 643 N N . GLY A 1 86 ? -2.411 -0.245 1.386 1.00 82.69 86 GLY A N 1
ATOM 644 C CA . GLY A 1 86 ? -2.385 1.174 1.745 1.00 82.69 86 GLY A CA 1
ATOM 645 C C . GLY A 1 86 ? -0.988 1.790 1.625 1.00 82.69 86 GLY A C 1
ATOM 646 O O . GLY A 1 86 ? -0.817 2.815 0.961 1.00 82.69 86 GLY A O 1
ATOM 647 N N . VAL A 1 87 ? 0.024 1.140 2.208 1.00 85.75 87 VAL A N 1
ATOM 648 C CA . VAL A 1 87 ? 1.419 1.612 2.170 1.00 85.75 87 VAL A CA 1
ATOM 649 C C . VAL A 1 87 ? 1.984 1.567 0.751 1.00 85.75 87 VAL A C 1
ATOM 651 O O . VAL A 1 87 ? 2.623 2.526 0.317 1.00 85.75 87 VAL A O 1
ATOM 654 N N . LEU A 1 88 ? 1.725 0.491 0.006 1.00 84.94 88 LEU A N 1
ATOM 655 C CA . LEU A 1 88 ? 2.191 0.338 -1.371 1.00 84.94 88 LEU A CA 1
ATOM 656 C C . LEU A 1 88 ? 1.559 1.401 -2.273 1.00 84.94 88 LEU A C 1
ATOM 658 O O . LEU A 1 88 ? 2.269 2.058 -3.030 1.00 84.94 88 LEU A O 1
ATOM 662 N N . SER A 1 89 ? 0.250 1.638 -2.127 1.00 76.12 89 SER A N 1
ATOM 663 C CA . SER A 1 89 ? -0.448 2.711 -2.841 1.00 76.12 89 SER A CA 1
ATOM 664 C C . SER A 1 89 ? 0.200 4.065 -2.547 1.00 76.12 89 SER A C 1
ATOM 666 O O . SER A 1 89 ? 0.524 4.809 -3.465 1.00 76.12 89 SER A O 1
ATOM 668 N N . TYR A 1 90 ? 0.491 4.385 -1.286 1.00 79.31 90 TYR A N 1
ATOM 669 C CA . TYR A 1 90 ? 1.163 5.644 -0.961 1.00 79.31 90 TYR A CA 1
ATOM 670 C C . TYR A 1 90 ? 2.585 5.740 -1.548 1.00 79.31 90 TYR A C 1
ATOM 672 O O . TYR A 1 90 ? 2.957 6.774 -2.110 1.00 79.31 90 TYR A O 1
ATOM 680 N N . SER A 1 91 ? 3.367 4.661 -1.459 1.00 80.25 91 SER A N 1
ATOM 681 C CA . SER A 1 91 ? 4.744 4.595 -1.964 1.00 80.25 91 SER A CA 1
ATOM 682 C C . SER A 1 91 ? 4.818 4.808 -3.480 1.00 80.25 91 SER A C 1
ATOM 684 O O . SER A 1 91 ? 5.624 5.615 -3.949 1.00 80.25 91 SER A O 1
ATOM 686 N N . VAL A 1 92 ? 3.925 4.171 -4.247 1.00 78.00 92 VAL A N 1
ATOM 687 C CA . VAL A 1 92 ? 3.835 4.386 -5.699 1.00 78.00 92 VAL A CA 1
ATOM 688 C C . VAL A 1 92 ? 3.474 5.846 -5.998 1.00 78.00 92 VAL A C 1
ATOM 690 O O . VAL A 1 92 ? 4.137 6.467 -6.824 1.00 78.00 92 VAL A O 1
ATOM 693 N N . SER A 1 93 ? 2.521 6.443 -5.264 1.00 70.12 93 SER A N 1
ATOM 694 C CA . SER A 1 93 ? 2.139 7.856 -5.454 1.00 70.12 93 SER A CA 1
ATOM 695 C C . SER A 1 93 ? 3.315 8.813 -5.249 1.00 70.12 93 SER A C 1
ATOM 697 O O . SER A 1 93 ? 3.530 9.734 -6.039 1.00 70.12 93 SER A O 1
ATOM 699 N N . ARG A 1 94 ? 4.090 8.590 -4.180 1.00 77.69 94 ARG A N 1
ATOM 700 C CA . ARG A 1 94 ? 5.303 9.356 -3.865 1.00 77.69 94 ARG A CA 1
ATOM 701 C C . ARG A 1 94 ? 6.308 9.283 -5.011 1.00 77.69 94 ARG A C 1
ATOM 703 O O . ARG A 1 94 ? 6.765 10.325 -5.476 1.00 77.69 94 ARG A O 1
ATOM 710 N N . ARG A 1 95 ? 6.598 8.074 -5.500 1.00 77.12 95 ARG A N 1
ATOM 711 C CA . ARG A 1 95 ? 7.597 7.847 -6.551 1.00 77.12 95 ARG A CA 1
ATOM 712 C C . ARG A 1 95 ? 7.177 8.455 -7.889 1.00 77.12 95 ARG A C 1
ATOM 714 O O . ARG A 1 95 ? 8.004 9.078 -8.550 1.00 77.12 95 ARG A O 1
ATOM 721 N N . THR A 1 96 ? 5.899 8.360 -8.264 1.00 73.31 96 THR A N 1
ATOM 722 C CA . THR A 1 96 ? 5.387 9.026 -9.473 1.00 73.31 96 THR A CA 1
ATOM 723 C C . THR A 1 96 ? 5.528 10.542 -9.375 1.00 73.31 96 THR A C 1
ATOM 725 O O . THR A 1 96 ? 5.971 11.178 -10.330 1.00 73.31 96 THR A O 1
ATOM 728 N N . ARG A 1 97 ? 5.237 11.135 -8.208 1.00 69.19 97 ARG A N 1
ATOM 729 C CA . ARG A 1 97 ? 5.394 12.582 -7.996 1.00 69.19 97 ARG A CA 1
ATOM 730 C C . ARG A 1 97 ? 6.849 13.029 -8.112 1.00 69.19 97 ARG A C 1
ATOM 732 O O . ARG A 1 97 ? 7.105 14.073 -8.699 1.00 69.19 97 ARG A O 1
ATOM 739 N N . GLU A 1 98 ? 7.793 12.254 -7.593 1.00 80.12 98 GLU A N 1
ATOM 740 C CA . GLU A 1 98 ? 9.224 12.546 -7.730 1.00 80.12 98 GLU A CA 1
ATOM 741 C C . GLU A 1 98 ? 9.689 12.470 -9.188 1.00 80.12 98 GLU A C 1
ATOM 743 O O . GLU A 1 98 ? 10.443 13.330 -9.638 1.00 80.12 98 GLU A O 1
ATOM 748 N N . ILE A 1 99 ? 9.202 11.489 -9.953 1.00 76.31 99 ILE A N 1
ATOM 749 C CA . ILE A 1 99 ? 9.486 11.371 -11.390 1.00 76.31 99 ILE A CA 1
ATOM 750 C C . ILE A 1 99 ? 8.859 12.543 -12.159 1.00 76.31 99 ILE A C 1
ATOM 752 O O . ILE A 1 99 ? 9.523 13.149 -12.997 1.00 76.31 99 ILE A O 1
ATOM 756 N N . GLY A 1 100 ? 7.615 12.909 -11.841 1.00 72.69 100 GLY A N 1
ATOM 757 C CA . GLY A 1 100 ? 6.925 14.074 -12.400 1.00 72.69 100 GLY A CA 1
ATOM 758 C C . GLY A 1 100 ? 7.648 15.384 -12.102 1.00 72.69 100 GLY A C 1
ATOM 759 O O . GLY A 1 100 ? 7.837 16.197 -13.002 1.00 72.69 100 GLY A O 1
ATOM 760 N N . LEU A 1 101 ? 8.128 15.555 -10.869 1.00 77.19 101 LEU A N 1
ATOM 761 C CA . LEU A 1 101 ? 8.918 16.715 -10.469 1.00 77.19 101 LEU A CA 1
ATOM 762 C C . LEU A 1 101 ? 10.256 16.757 -11.216 1.00 77.19 101 LEU A C 1
ATOM 764 O O . LEU A 1 101 ? 10.626 17.814 -11.711 1.00 77.19 101 LEU A O 1
ATOM 768 N N . ARG A 1 102 ? 10.941 15.613 -11.369 1.00 74.75 102 ARG A N 1
ATOM 769 C CA . ARG A 1 102 ? 12.172 15.503 -12.171 1.00 74.75 102 ARG A CA 1
ATOM 770 C C . ARG A 1 102 ? 11.937 15.879 -13.637 1.00 74.75 102 ARG A C 1
ATOM 772 O O . ARG A 1 102 ? 12.752 16.592 -14.209 1.00 74.75 102 ARG A O 1
ATOM 779 N N . MET A 1 103 ? 10.826 15.453 -14.237 1.00 75.12 103 MET A N 1
ATOM 780 C CA . MET A 1 103 ? 10.461 15.863 -15.600 1.00 75.12 103 MET A CA 1
ATOM 781 C C . MET A 1 103 ? 10.135 17.362 -15.682 1.00 75.12 103 MET A C 1
ATOM 783 O O . MET A 1 103 ? 10.548 18.017 -16.633 1.00 75.12 103 MET A O 1
ATOM 787 N N . ALA A 1 104 ? 9.448 17.919 -14.679 1.00 76.12 104 ALA A N 1
ATOM 788 C CA . ALA A 1 104 ? 9.065 19.332 -14.641 1.00 76.12 104 ALA A CA 1
ATOM 789 C C . ALA A 1 104 ? 10.266 20.284 -14.509 1.00 76.12 104 ALA A C 1
ATOM 791 O O . ALA A 1 104 ? 10.232 21.381 -15.056 1.00 76.12 104 ALA A O 1
ATOM 792 N N . ILE A 1 105 ? 11.345 19.853 -13.845 1.00 78.19 105 ILE A N 1
ATOM 793 C CA . ILE A 1 105 ? 12.622 20.591 -13.793 1.00 78.19 105 ILE A CA 1
ATOM 794 C C . ILE A 1 105 ? 13.521 20.341 -15.021 1.00 78.19 105 ILE A C 1
ATOM 796 O O . ILE A 1 105 ? 14.683 20.735 -15.017 1.00 78.19 105 ILE A O 1
ATOM 800 N N . GLY A 1 106 ? 13.004 19.686 -16.070 1.00 74.00 106 GLY A N 1
ATOM 801 C CA . GLY A 1 106 ? 13.683 19.537 -17.361 1.00 74.00 106 GLY A CA 1
ATOM 802 C C . GLY A 1 106 ? 14.439 18.222 -17.575 1.00 74.00 106 GLY A C 1
ATOM 803 O O . GLY A 1 106 ? 15.154 18.097 -18.568 1.00 74.00 106 GLY A O 1
ATOM 804 N N . ALA A 1 107 ? 14.300 17.217 -16.700 1.00 73.62 107 ALA A N 1
ATOM 805 C CA . ALA A 1 107 ? 14.923 15.917 -16.952 1.00 73.62 107 ALA A CA 1
ATOM 806 C C . ALA A 1 107 ? 14.281 15.232 -18.171 1.00 73.62 107 ALA A C 1
ATOM 808 O O . ALA A 1 107 ? 13.081 14.945 -18.193 1.00 73.62 107 ALA A O 1
ATOM 809 N N . GLN A 1 108 ? 15.097 14.918 -19.179 1.00 73.12 108 GLN A N 1
ATOM 810 C CA . GLN A 1 108 ? 14.653 14.219 -20.381 1.00 73.12 108 GLN A CA 1
ATOM 811 C C . GLN A 1 108 ? 14.123 12.824 -20.011 1.00 73.12 108 GLN A C 1
ATOM 813 O O . GLN A 1 108 ? 14.829 12.019 -19.402 1.00 73.12 108 GLN A O 1
ATOM 818 N N . ARG A 1 109 ? 12.874 12.519 -20.400 1.00 68.00 109 ARG A N 1
ATOM 819 C CA . ARG A 1 109 ? 12.171 11.245 -20.115 1.00 68.00 109 ARG A CA 1
ATOM 820 C C . ARG A 1 109 ? 13.030 10.006 -20.408 1.00 68.00 109 ARG A C 1
ATOM 822 O O . ARG A 1 109 ? 12.998 9.033 -19.658 1.00 68.00 109 ARG A O 1
ATOM 829 N N . ALA A 1 110 ? 13.831 10.082 -21.473 1.00 71.88 110 ALA A N 1
ATOM 830 C CA . ALA A 1 110 ? 14.764 9.041 -21.890 1.00 71.88 110 ALA A CA 1
ATOM 831 C C . ALA A 1 110 ? 15.870 8.771 -20.853 1.00 71.88 110 ALA A C 1
ATOM 833 O O . ALA A 1 110 ? 16.160 7.612 -20.581 1.00 71.88 110 ALA A O 1
ATOM 834 N N . ALA A 1 111 ? 16.429 9.805 -20.215 1.00 75.06 111 ALA A N 1
ATOM 835 C CA . ALA A 1 111 ? 17.492 9.654 -19.219 1.00 75.06 111 ALA A CA 1
ATOM 836 C C . ALA A 1 111 ? 16.991 8.951 -17.945 1.00 75.06 111 ALA A C 1
ATOM 838 O O . ALA A 1 111 ? 17.677 8.096 -17.387 1.00 75.06 111 ALA A O 1
ATOM 839 N N . VAL A 1 112 ? 15.760 9.254 -17.513 1.00 74.81 112 VAL A N 1
ATOM 840 C CA . VAL A 1 112 ? 15.138 8.591 -16.353 1.00 74.81 112 VAL A CA 1
ATOM 841 C C . VAL A 1 112 ? 14.819 7.128 -16.668 1.00 74.81 112 VAL A C 1
ATOM 843 O O . VAL A 1 112 ? 15.140 6.248 -15.871 1.00 74.81 112 VAL A O 1
ATOM 846 N N . MET A 1 113 ? 14.235 6.851 -17.839 1.00 76.56 113 MET A N 1
ATOM 847 C CA . MET A 1 113 ? 13.971 5.477 -18.284 1.00 76.56 113 MET A CA 1
ATOM 848 C C . MET A 1 113 ? 15.259 4.659 -18.402 1.00 76.56 113 MET A C 1
ATOM 850 O O . MET A 1 113 ? 15.301 3.523 -17.937 1.00 76.56 113 MET A O 1
ATOM 854 N N . GLN A 1 114 ? 16.325 5.239 -18.957 1.00 82.94 114 GLN A N 1
ATOM 855 C CA . GLN A 1 114 ? 17.608 4.561 -19.121 1.00 82.94 114 GLN A CA 1
ATOM 856 C C . GLN A 1 114 ? 18.231 4.172 -17.773 1.00 82.94 114 GLN A C 1
ATOM 858 O O . GLN A 1 114 ? 18.800 3.088 -17.651 1.00 82.94 114 GLN A O 1
ATOM 863 N N . LEU A 1 115 ? 18.072 5.009 -16.744 1.00 77.50 115 LEU A N 1
ATOM 864 C CA . LEU A 1 115 ? 18.563 4.725 -15.395 1.00 77.50 115 LEU A CA 1
ATOM 865 C C . LEU A 1 115 ? 17.792 3.566 -14.744 1.00 77.50 115 LEU A C 1
ATOM 867 O O . LEU A 1 115 ? 18.410 2.625 -14.250 1.00 77.50 115 LEU A O 1
ATOM 871 N N . VAL A 1 116 ? 16.457 3.580 -14.827 1.00 84.25 116 VAL A N 1
ATOM 872 C CA . VAL A 1 116 ? 15.603 2.507 -14.281 1.00 84.25 116 VAL A CA 1
ATOM 873 C C . VAL A 1 116 ? 15.856 1.174 -14.989 1.00 84.25 116 VAL A C 1
ATOM 875 O O . VAL A 1 116 ? 15.981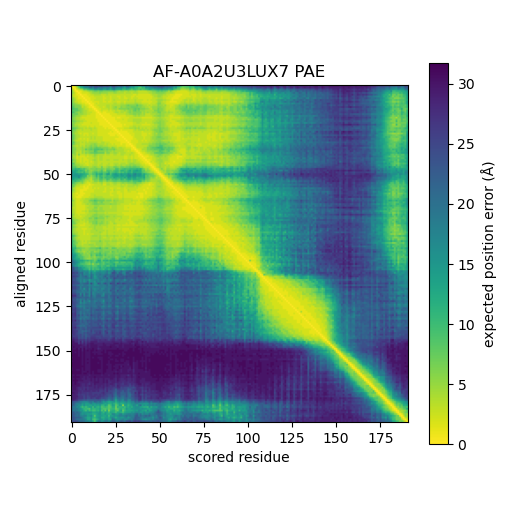 0.139 -14.335 1.00 84.25 116 VAL A O 1
ATOM 878 N N . VAL A 1 117 ? 15.968 1.189 -16.321 1.00 86.38 117 VAL A N 1
ATOM 879 C CA . VAL A 1 117 ? 16.271 -0.014 -17.110 1.00 86.38 117 VAL A CA 1
ATOM 880 C C . VAL A 1 117 ? 17.649 -0.562 -16.746 1.00 86.38 117 VAL A C 1
ATOM 882 O O . VAL A 1 117 ? 17.786 -1.766 -16.550 1.00 86.38 117 VAL A O 1
ATOM 885 N N . ARG A 1 118 ? 18.664 0.298 -16.596 1.00 90.31 118 ARG A N 1
ATOM 886 C CA . ARG A 1 118 ? 20.018 -0.129 -16.222 1.00 90.31 118 ARG A CA 1
ATOM 887 C C . ARG A 1 118 ? 20.057 -0.780 -14.839 1.00 90.31 118 ARG A C 1
ATOM 889 O O . ARG A 1 118 ? 20.687 -1.825 -14.694 1.00 90.31 118 ARG A O 1
ATOM 896 N N . GLU A 1 119 ? 19.375 -0.208 -13.848 1.00 87.38 119 GLU A N 1
ATOM 897 C CA . GLU A 1 119 ? 19.269 -0.807 -12.510 1.00 87.38 119 GLU A CA 1
ATOM 898 C C . GLU A 1 119 ? 18.564 -2.169 -12.551 1.00 87.38 119 GLU A C 1
ATOM 900 O O . GLU A 1 119 ? 19.082 -3.146 -12.009 1.00 87.38 119 GLU A O 1
ATOM 905 N N . GLY A 1 120 ? 17.425 -2.266 -13.246 1.00 87.62 120 GLY A N 1
ATOM 906 C CA . GLY A 1 120 ? 16.700 -3.531 -13.391 1.00 87.62 120 GLY A CA 1
ATOM 907 C C . GLY A 1 120 ? 17.523 -4.606 -14.106 1.00 87.62 120 GLY A C 1
ATOM 908 O O . GLY A 1 120 ? 17.523 -5.768 -13.699 1.00 87.62 120 GLY A O 1
ATOM 909 N N . MET A 1 121 ? 18.281 -4.214 -15.132 1.00 91.81 121 MET A N 1
ATOM 910 C CA . MET A 1 121 ? 19.104 -5.126 -15.923 1.00 91.81 121 MET A CA 1
ATOM 911 C C . MET A 1 121 ? 20.296 -5.674 -15.129 1.00 91.81 121 MET A C 1
ATOM 913 O O . MET A 1 121 ? 20.623 -6.849 -15.271 1.00 91.81 121 MET A O 1
ATOM 917 N N . LEU A 1 122 ? 20.899 -4.878 -14.237 1.00 93.31 122 LEU A N 1
ATOM 918 C CA . LEU A 1 122 ? 21.952 -5.358 -13.332 1.00 93.31 122 LEU A CA 1
ATOM 919 C C . LEU A 1 122 ? 21.435 -6.436 -12.371 1.00 93.31 122 LEU A C 1
ATOM 921 O O . LEU A 1 122 ? 22.087 -7.465 -12.200 1.00 93.31 122 LEU A O 1
ATOM 925 N N . VAL A 1 123 ? 20.250 -6.238 -11.787 1.00 92.25 123 VAL A N 1
ATOM 926 C CA . VAL A 1 123 ? 19.630 -7.227 -10.888 1.00 92.25 123 VAL A CA 1
ATOM 927 C C . VAL A 1 123 ? 19.259 -8.503 -11.649 1.00 92.25 123 VAL A C 1
ATOM 929 O O . VAL A 1 123 ? 19.519 -9.606 -11.167 1.00 92.25 123 VAL A O 1
ATOM 932 N N . ALA A 1 124 ? 18.706 -8.371 -12.858 1.00 92.38 124 ALA A N 1
ATOM 933 C CA . ALA A 1 124 ? 18.376 -9.511 -13.709 1.00 92.38 124 ALA A CA 1
ATOM 934 C C . ALA A 1 124 ? 19.623 -10.330 -14.082 1.00 92.38 124 ALA A C 1
ATOM 936 O O . ALA A 1 124 ? 19.626 -11.551 -13.929 1.00 92.38 124 ALA A O 1
ATOM 937 N N . LEU A 1 125 ? 20.702 -9.666 -14.510 1.00 95.38 125 LEU A N 1
ATOM 938 C CA . LEU A 1 125 ? 21.964 -10.326 -14.852 1.00 95.38 125 LEU A CA 1
ATOM 939 C C . LEU A 1 125 ? 22.607 -11.007 -13.640 1.00 95.38 125 LEU A C 1
ATOM 941 O O . LEU A 1 125 ? 23.097 -12.127 -13.769 1.00 95.38 125 LEU A O 1
ATOM 945 N N . ALA A 1 126 ? 22.557 -10.385 -12.460 1.00 96.06 126 ALA A N 1
ATOM 946 C CA . ALA A 1 126 ? 23.034 -11.002 -11.225 1.00 96.06 126 ALA A CA 1
ATOM 947 C C . ALA A 1 126 ? 22.241 -12.277 -10.883 1.00 96.06 126 ALA A C 1
ATOM 949 O O . ALA A 1 126 ? 22.836 -13.306 -10.561 1.00 96.06 126 ALA A O 1
ATOM 950 N N . GLY A 1 127 ? 20.910 -12.238 -11.015 1.00 95.44 127 GLY A N 1
ATOM 951 C CA . GLY A 1 127 ? 20.048 -13.405 -10.816 1.00 95.44 127 GLY A CA 1
ATOM 952 C C . GLY A 1 127 ? 20.335 -14.538 -11.807 1.00 95.44 127 GLY A C 1
ATOM 953 O O . GLY A 1 127 ? 20.454 -15.694 -11.402 1.00 95.44 127 GLY A O 1
ATOM 954 N N . ILE A 1 128 ? 20.517 -14.211 -13.091 1.00 95.56 128 ILE A N 1
ATOM 955 C CA . ILE A 1 128 ? 20.889 -15.184 -14.131 1.00 95.56 128 ILE A CA 1
ATOM 956 C C . ILE A 1 128 ? 22.256 -15.802 -13.820 1.00 95.56 128 ILE A C 1
ATOM 958 O O . ILE A 1 128 ? 22.392 -17.025 -13.836 1.00 95.56 128 ILE A O 1
ATOM 962 N N . GLY A 1 129 ? 23.256 -14.980 -13.490 1.00 96.75 129 GLY A N 1
ATOM 963 C CA . GLY A 1 129 ? 24.600 -15.448 -13.148 1.00 96.75 129 GLY A CA 1
ATOM 964 C C . GLY A 1 129 ? 24.601 -16.390 -11.944 1.00 96.75 129 GLY A C 1
ATOM 965 O O . GLY A 1 129 ? 25.195 -17.467 -12.004 1.00 96.75 129 GLY A O 1
ATOM 966 N N . ALA A 1 130 ? 23.872 -16.035 -10.884 1.00 96.75 130 ALA A N 1
ATOM 967 C CA . ALA A 1 130 ? 23.709 -16.884 -9.707 1.00 96.75 130 ALA A CA 1
ATOM 968 C C . ALA A 1 130 ? 22.998 -18.209 -10.039 1.00 96.75 130 ALA A C 1
ATOM 970 O O . ALA A 1 130 ? 23.423 -19.268 -9.576 1.00 96.75 130 ALA A O 1
ATOM 971 N N . GLY A 1 131 ? 21.961 -18.173 -10.882 1.00 94.31 131 GLY A N 1
ATOM 972 C CA . GLY A 1 131 ? 21.248 -19.367 -11.337 1.00 94.31 131 GLY A CA 1
ATOM 973 C C . GLY A 1 131 ? 22.132 -20.318 -12.148 1.00 94.31 131 GLY A C 1
ATOM 974 O O . GLY A 1 131 ? 22.152 -21.519 -11.880 1.00 94.31 131 GLY A O 1
ATOM 975 N N . VAL A 1 132 ? 22.918 -19.788 -13.090 1.00 96.44 132 VAL A N 1
ATOM 976 C CA . VAL A 1 132 ? 23.869 -20.577 -13.892 1.00 96.44 132 VAL A CA 1
ATOM 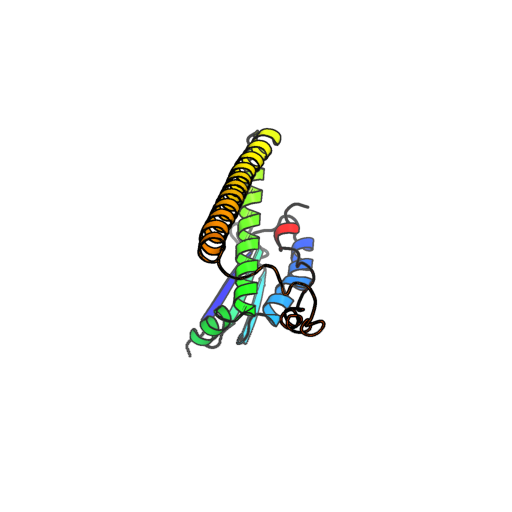977 C C . VAL A 1 132 ? 24.961 -21.179 -13.007 1.00 96.44 132 VAL A C 1
ATOM 979 O O . VAL A 1 132 ? 25.254 -22.370 -13.117 1.00 96.44 132 VAL A O 1
ATOM 982 N N . ALA A 1 133 ? 25.530 -20.390 -12.091 1.00 95.12 133 ALA A N 1
ATOM 983 C CA . ALA A 1 133 ? 26.536 -20.873 -11.150 1.00 95.12 133 ALA A CA 1
ATOM 984 C C . ALA A 1 133 ? 25.984 -21.998 -10.257 1.00 95.12 133 ALA A C 1
ATOM 986 O O . ALA A 1 133 ? 26.631 -23.035 -10.101 1.00 95.12 133 ALA A O 1
ATOM 987 N N . GLY A 1 134 ? 24.763 -21.835 -9.736 1.00 95.31 134 GLY A N 1
ATOM 988 C CA . GLY A 1 134 ? 24.074 -22.854 -8.947 1.00 95.31 134 GLY A CA 1
ATOM 989 C C . GLY A 1 134 ? 23.806 -24.136 -9.738 1.00 95.31 134 GLY A C 1
ATOM 990 O O . GLY A 1 134 ? 24.111 -25.227 -9.259 1.00 95.31 134 GLY A O 1
ATOM 991 N N . ALA A 1 135 ? 23.314 -24.024 -10.974 1.00 91.38 135 ALA A N 1
ATOM 992 C CA . ALA A 1 135 ? 23.062 -25.177 -11.837 1.00 91.38 135 ALA A CA 1
ATOM 993 C C . ALA A 1 135 ? 24.347 -25.966 -12.143 1.00 91.38 135 ALA A C 1
ATOM 995 O O . ALA A 1 135 ? 24.347 -27.199 -12.090 1.00 91.38 135 ALA A O 1
ATOM 996 N N . LEU A 1 136 ? 25.459 -25.272 -12.410 1.00 91.62 136 LEU A N 1
ATOM 997 C CA . LEU A 1 136 ? 26.763 -25.901 -12.630 1.00 91.62 136 LEU A CA 1
ATOM 998 C C . LEU A 1 136 ? 27.307 -26.563 -11.359 1.00 91.62 136 LEU A C 1
ATOM 1000 O O . LEU A 1 136 ? 27.839 -27.671 -11.437 1.00 91.62 136 LEU A O 1
ATOM 1004 N N . ALA A 1 137 ? 27.162 -25.920 -10.198 1.00 91.50 137 ALA A N 1
ATOM 1005 C CA . ALA A 1 137 ? 27.592 -26.476 -8.917 1.00 91.50 137 ALA A CA 1
ATOM 1006 C C . ALA A 1 137 ? 26.830 -27.766 -8.578 1.00 91.50 137 ALA A C 1
ATOM 1008 O O . ALA A 1 137 ? 27.449 -28.780 -8.258 1.00 91.50 137 ALA A O 1
ATOM 1009 N N . VAL A 1 138 ? 25.502 -27.758 -8.735 1.00 93.62 138 VAL A N 1
ATOM 1010 C CA . VAL A 1 138 ? 24.657 -28.942 -8.524 1.00 93.62 138 VAL A CA 1
ATOM 1011 C C . VAL A 1 138 ? 24.992 -30.038 -9.531 1.00 93.62 138 VAL A C 1
ATOM 1013 O O . VAL A 1 138 ? 25.160 -31.187 -9.135 1.00 93.62 138 VAL A O 1
ATOM 1016 N N . SER A 1 139 ? 25.165 -29.701 -10.813 1.00 88.44 139 SER A N 1
ATOM 1017 C CA . SER A 1 139 ? 25.534 -30.680 -11.847 1.00 88.44 139 SER A CA 1
ATOM 1018 C C . SER A 1 139 ? 26.878 -31.350 -11.544 1.00 88.44 139 SER A C 1
ATOM 1020 O O . SER A 1 139 ? 27.016 -32.562 -11.703 1.00 88.44 139 SER A O 1
ATOM 1022 N N . ARG A 1 140 ? 27.863 -30.584 -11.051 1.00 83.75 140 ARG A N 1
ATOM 1023 C CA . ARG A 1 140 ? 29.164 -31.122 -10.629 1.00 83.75 140 ARG A CA 1
ATOM 1024 C C . ARG A 1 140 ? 29.071 -31.983 -9.373 1.00 83.75 140 ARG A C 1
ATOM 1026 O O . ARG A 1 140 ? 29.678 -33.047 -9.349 1.00 83.75 140 ARG A O 1
ATOM 1033 N N . ALA A 1 141 ? 28.302 -31.564 -8.371 1.00 85.50 141 ALA A N 1
ATOM 1034 C CA . ALA A 1 141 ? 28.076 -32.355 -7.163 1.00 85.50 141 ALA A CA 1
ATOM 1035 C C . ALA A 1 141 ? 27.349 -33.676 -7.468 1.00 85.50 141 ALA A C 1
ATOM 1037 O O . ALA A 1 141 ? 27.669 -34.719 -6.907 1.00 85.50 141 ALA A O 1
ATOM 1038 N N . LEU A 1 142 ? 26.394 -33.657 -8.400 1.00 84.94 142 LEU A N 1
ATOM 1039 C CA . LEU A 1 142 ? 25.710 -34.871 -8.831 1.00 84.94 142 LEU A CA 1
ATOM 1040 C C . LEU A 1 142 ? 26.665 -35.805 -9.579 1.00 84.94 142 LEU A C 1
ATOM 1042 O O . LEU A 1 142 ? 26.642 -37.008 -9.340 1.00 84.94 142 LEU A O 1
ATOM 1046 N N . ALA A 1 143 ? 27.538 -35.261 -10.433 1.00 77.00 143 ALA A N 1
ATOM 1047 C CA . ALA A 1 143 ? 28.560 -36.043 -11.118 1.00 77.00 143 ALA A CA 1
ATOM 1048 C C . ALA A 1 143 ? 29.516 -36.726 -10.124 1.00 77.00 143 ALA A C 1
ATOM 1050 O O . ALA A 1 143 ? 29.750 -37.926 -10.248 1.00 77.00 143 ALA A O 1
ATOM 1051 N N . THR A 1 144 ? 30.018 -36.023 -9.102 1.00 76.00 144 THR A N 1
ATOM 1052 C CA . THR A 1 144 ? 30.912 -36.631 -8.096 1.00 76.00 144 THR A CA 1
ATOM 1053 C C . THR A 1 144 ? 30.222 -37.725 -7.280 1.00 76.00 144 THR A C 1
ATOM 1055 O O . THR A 1 144 ? 30.846 -38.742 -6.981 1.00 76.00 144 THR A O 1
ATOM 1058 N N . LEU A 1 145 ? 28.928 -37.576 -6.985 1.00 69.69 145 LEU A N 1
ATOM 1059 C CA . LEU A 1 145 ? 28.128 -38.609 -6.319 1.00 69.69 145 LEU A CA 1
ATOM 1060 C C . LEU A 1 145 ? 27.828 -39.810 -7.236 1.00 69.69 145 LEU A C 1
ATOM 1062 O O . LEU A 1 145 ? 27.850 -40.949 -6.776 1.00 69.69 145 LEU A O 1
ATOM 1066 N N . LEU A 1 146 ? 27.591 -39.582 -8.532 1.00 60.56 146 LEU A N 1
ATOM 1067 C CA . LEU A 1 146 ? 27.317 -40.632 -9.523 1.00 60.56 146 LEU A CA 1
ATOM 1068 C C . LEU A 1 146 ? 28.569 -41.446 -9.896 1.00 60.56 146 LEU A C 1
ATOM 1070 O O . LEU A 1 146 ? 28.455 -42.645 -10.147 1.00 60.56 146 LEU A O 1
ATOM 1074 N N . PHE A 1 147 ? 29.764 -40.844 -9.880 1.00 54.66 147 PHE A N 1
ATOM 1075 C CA . PHE A 1 147 ? 31.025 -41.572 -10.089 1.00 54.66 147 PHE A CA 1
ATOM 1076 C C . PHE A 1 147 ? 31.503 -42.341 -8.847 1.00 54.66 147 PHE A C 1
ATOM 1078 O O . PHE A 1 147 ? 32.255 -43.300 -8.991 1.00 54.66 147 PHE A O 1
ATOM 1085 N N . GLY A 1 148 ? 31.005 -42.012 -7.650 1.00 52.44 148 GLY A N 1
ATOM 1086 C CA . GLY A 1 148 ? 31.204 -42.828 -6.444 1.00 52.44 148 GLY A CA 1
ATOM 1087 C C . GLY A 1 148 ? 30.433 -44.158 -6.444 1.00 52.44 148 GLY A C 1
ATOM 1088 O O . GLY A 1 148 ? 30.721 -45.025 -5.624 1.00 52.44 148 GLY A O 1
ATOM 1089 N N . VAL A 1 149 ? 29.476 -44.348 -7.367 1.00 49.81 149 VAL A N 1
ATOM 1090 C CA . VAL A 1 149 ? 28.618 -45.549 -7.461 1.00 49.81 149 VAL A CA 1
ATOM 1091 C C . VAL A 1 149 ? 28.738 -46.238 -8.833 1.00 49.81 149 VAL A C 1
ATOM 1093 O O . VAL A 1 149 ? 27.857 -46.989 -9.248 1.00 49.81 149 VAL A O 1
ATOM 1096 N N . GLN A 1 150 ? 29.853 -46.065 -9.554 1.00 45.12 150 GLN A N 1
ATOM 1097 C CA . GLN A 1 150 ? 30.181 -46.961 -10.672 1.00 45.12 150 GLN A CA 1
ATOM 1098 C C . GLN A 1 150 ? 30.837 -48.253 -10.165 1.00 45.12 150 GLN A C 1
ATOM 1100 O O . GLN A 1 150 ? 32.030 -48.482 -10.329 1.00 45.12 150 GLN A O 1
ATOM 1105 N N . SER A 1 151 ? 30.031 -49.111 -9.539 1.00 44.38 151 SER A N 1
ATOM 1106 C CA . SER A 1 151 ? 30.273 -50.557 -9.426 1.00 44.38 151 SER A CA 1
ATOM 1107 C C . SER A 1 151 ? 28.990 -51.280 -9.016 1.00 44.38 151 SER A C 1
ATOM 1109 O O . SER A 1 151 ? 28.872 -51.780 -7.902 1.00 44.38 151 SER A O 1
ATOM 1111 N N . ARG A 1 152 ? 28.011 -51.349 -9.927 1.00 40.53 152 ARG A N 1
ATOM 1112 C CA . ARG A 1 152 ? 27.193 -52.563 -10.095 1.00 40.53 152 ARG A CA 1
ATOM 1113 C C . ARG A 1 152 ? 26.376 -52.534 -11.389 1.00 40.53 152 ARG A C 1
ATOM 1115 O O . ARG A 1 152 ? 25.361 -51.863 -11.494 1.00 40.53 152 ARG A O 1
ATOM 1122 N N . GLU A 1 153 ? 26.877 -53.315 -12.342 1.00 39.19 153 GLU A N 1
ATOM 1123 C CA . GLU A 1 153 ? 26.141 -54.124 -13.323 1.00 39.19 153 GLU A CA 1
ATOM 1124 C C . GLU A 1 153 ? 25.117 -53.445 -14.269 1.00 39.19 153 GLU A C 1
ATOM 1126 O O . GLU A 1 153 ? 23.981 -53.160 -13.888 1.00 39.19 153 GLU A O 1
ATOM 1131 N N . PRO A 1 154 ? 25.427 -53.346 -15.580 1.00 45.34 154 PRO A N 1
ATOM 1132 C CA . PRO A 1 154 ? 24.536 -52.793 -16.603 1.00 45.34 154 PRO A CA 1
ATOM 1133 C C . PRO A 1 154 ? 23.494 -53.802 -17.141 1.00 45.34 154 PRO A C 1
ATOM 1135 O O . PRO A 1 154 ? 23.152 -53.761 -18.321 1.00 45.34 154 PRO A O 1
ATOM 1138 N N . ARG A 1 155 ? 22.976 -54.740 -16.327 1.00 46.41 155 ARG A N 1
ATOM 1139 C CA . ARG A 1 155 ? 22.142 -55.857 -16.841 1.00 46.41 155 ARG A CA 1
ATOM 1140 C C . ARG A 1 155 ? 20.642 -55.840 -16.545 1.00 46.41 155 ARG A C 1
ATOM 1142 O O . ARG A 1 155 ? 19.931 -56.638 -17.146 1.00 46.41 155 ARG A O 1
ATOM 1149 N N . ASN A 1 156 ? 20.113 -54.899 -15.764 1.00 38.03 156 ASN A N 1
ATOM 1150 C CA . ASN A 1 156 ? 18.680 -54.906 -15.411 1.00 38.03 156 ASN A CA 1
ATOM 1151 C C . ASN A 1 156 ? 17.849 -53.750 -16.001 1.00 38.03 156 ASN A C 1
ATOM 1153 O O . ASN A 1 156 ? 16.774 -53.442 -15.497 1.00 38.03 156 ASN A O 1
ATOM 1157 N N . PHE A 1 157 ? 18.261 -53.166 -17.135 1.00 50.53 157 PHE A N 1
ATOM 1158 C CA . PHE A 1 157 ? 17.485 -52.133 -17.852 1.00 50.53 157 PHE A CA 1
ATOM 1159 C C . PHE A 1 157 ? 16.201 -52.659 -18.540 1.00 50.53 157 PHE A C 1
ATOM 1161 O O . PHE A 1 157 ? 15.539 -51.955 -19.298 1.00 50.53 157 PHE A O 1
ATOM 1168 N N . ARG A 1 158 ? 15.795 -53.912 -18.309 1.00 51.44 158 ARG A N 1
ATOM 1169 C CA . ARG A 1 158 ? 14.669 -54.499 -19.042 1.00 51.44 158 ARG A CA 1
ATOM 1170 C C . ARG A 1 158 ? 13.819 -55.425 -18.195 1.00 51.44 158 ARG A C 1
ATOM 1172 O O . ARG A 1 158 ? 13.675 -56.589 -18.541 1.00 51.44 158 ARG A O 1
ATOM 1179 N N . ARG A 1 159 ? 13.229 -54.918 -17.111 1.00 49.38 159 ARG A N 1
ATOM 1180 C CA . ARG A 1 159 ? 11.915 -55.346 -16.580 1.00 49.38 159 ARG A CA 1
ATOM 1181 C C . ARG A 1 159 ? 11.662 -54.658 -15.242 1.00 49.38 159 ARG A C 1
ATOM 1183 O O . ARG A 1 159 ? 12.536 -54.681 -14.391 1.00 49.38 159 ARG A O 1
ATOM 1190 N N . ARG A 1 160 ? 10.414 -54.196 -15.066 1.00 43.59 160 ARG A N 1
ATOM 1191 C CA . ARG A 1 160 ? 9.787 -53.679 -13.828 1.00 43.59 160 ARG A CA 1
ATOM 1192 C C . ARG A 1 160 ? 10.245 -52.259 -13.433 1.00 43.59 160 ARG A C 1
ATOM 1194 O O . ARG A 1 160 ? 11.419 -52.037 -13.244 1.00 43.59 160 ARG A O 1
ATOM 1201 N N . HIS A 1 161 ? 9.408 -51.230 -13.286 1.00 51.16 161 HIS A N 1
ATOM 1202 C CA . HIS A 1 161 ? 7.976 -51.172 -12.999 1.00 51.16 161 HIS A CA 1
ATOM 1203 C C . HIS A 1 161 ? 7.296 -49.988 -13.712 1.00 51.16 161 HIS A C 1
ATOM 1205 O O . HIS A 1 161 ? 7.441 -48.825 -13.354 1.00 51.16 161 HIS A O 1
ATOM 1211 N N . ARG A 1 162 ? 6.428 -50.336 -14.663 1.00 55.19 162 ARG A N 1
ATOM 1212 C CA . ARG A 1 162 ? 5.245 -49.580 -15.082 1.00 55.19 162 ARG A CA 1
ATOM 1213 C C . ARG A 1 162 ? 4.234 -49.613 -13.923 1.00 55.19 162 ARG A C 1
ATOM 1215 O O . ARG A 1 162 ? 3.336 -50.443 -13.949 1.00 55.19 162 ARG A O 1
ATOM 1222 N N . ARG A 1 163 ? 4.460 -48.839 -12.854 1.00 55.88 163 ARG A N 1
ATOM 1223 C CA . ARG A 1 163 ? 3.497 -48.499 -11.775 1.00 55.88 163 ARG A CA 1
ATOM 1224 C C . ARG A 1 163 ? 4.241 -47.773 -10.650 1.00 55.88 163 ARG A C 1
ATOM 1226 O O . ARG A 1 163 ? 4.776 -48.418 -9.762 1.00 55.88 163 ARG A O 1
ATOM 1233 N N . SER A 1 164 ? 4.279 -46.449 -10.721 1.00 51.72 164 SER A N 1
ATOM 1234 C CA . SER A 1 164 ? 4.146 -45.533 -9.578 1.00 51.72 164 SER A CA 1
ATOM 1235 C C . SER A 1 164 ? 4.336 -44.120 -10.126 1.00 51.72 164 SER A C 1
ATOM 1237 O O . SER A 1 164 ? 5.448 -43.636 -10.291 1.00 51.72 164 SER A O 1
ATOM 1239 N N . GLY A 1 165 ? 3.233 -43.516 -10.545 1.00 49.41 165 GLY A N 1
ATOM 1240 C CA . GLY A 1 165 ? 3.196 -42.190 -11.152 1.00 49.41 165 GLY A CA 1
ATOM 1241 C C . GLY A 1 165 ? 1.845 -41.546 -10.886 1.00 49.41 165 GLY A C 1
ATOM 1242 O O . GLY A 1 165 ? 1.205 -41.056 -11.803 1.00 49.41 165 GLY A O 1
ATOM 1243 N N . ASN A 1 166 ? 1.367 -41.649 -9.646 1.00 49.41 166 ASN A N 1
ATOM 1244 C CA . ASN A 1 166 ? 0.283 -40.816 -9.143 1.00 49.41 166 ASN A CA 1
ATOM 1245 C C . ASN A 1 166 ? 0.578 -40.489 -7.677 1.00 49.41 166 ASN A C 1
ATOM 1247 O O . ASN A 1 166 ? 0.080 -41.129 -6.758 1.00 49.41 166 ASN A O 1
ATOM 1251 N N . GLY A 1 167 ? 1.498 -39.553 -7.481 1.00 50.81 167 GLY A N 1
ATOM 1252 C CA . GLY A 1 167 ? 1.955 -39.087 -6.178 1.00 50.81 167 GLY A CA 1
ATOM 1253 C C . GLY A 1 167 ? 2.623 -37.738 -6.374 1.00 50.81 167 GLY A C 1
ATOM 1254 O O . GLY A 1 167 ? 3.842 -37.653 -6.432 1.00 50.81 167 GLY A O 1
ATOM 1255 N N . GLY A 1 168 ? 1.809 -36.708 -6.601 1.00 45.44 168 GLY A N 1
ATOM 1256 C CA . GLY A 1 168 ? 2.303 -35.355 -6.864 1.00 45.44 168 GLY A CA 1
ATOM 1257 C C . GLY A 1 168 ? 1.300 -34.390 -7.497 1.00 45.44 168 GLY A C 1
ATOM 1258 O O . GLY A 1 168 ? 1.714 -33.394 -8.069 1.00 45.44 168 GLY A O 1
ATOM 1259 N N . ALA A 1 169 ? -0.005 -34.658 -7.419 1.00 45.53 169 ALA A N 1
ATOM 1260 C CA . ALA A 1 169 ? -1.050 -33.688 -7.752 1.00 45.53 169 ALA A CA 1
ATOM 1261 C C . ALA A 1 169 ? -1.872 -33.411 -6.486 1.00 45.53 169 ALA A C 1
ATOM 1263 O O . ALA A 1 169 ? -3.026 -33.803 -6.367 1.00 45.53 169 ALA A O 1
ATOM 1264 N N . GLY A 1 170 ? -1.223 -32.822 -5.481 1.00 44.75 170 GLY A N 1
ATOM 1265 C CA . GLY A 1 170 ? -1.802 -32.643 -4.151 1.00 44.75 170 GLY A CA 1
ATOM 1266 C C . GLY A 1 170 ? -1.222 -31.453 -3.399 1.00 44.75 170 GLY A C 1
ATOM 1267 O O . GLY A 1 170 ? -0.923 -31.573 -2.221 1.00 44.75 170 GLY A O 1
ATOM 1268 N N . SER A 1 171 ? -1.006 -30.320 -4.073 1.00 44.38 171 SER A N 1
ATOM 1269 C CA . SER A 1 171 ? -0.673 -29.051 -3.399 1.00 44.38 171 SER A CA 1
ATOM 1270 C C . SER A 1 171 ? -1.041 -27.790 -4.195 1.00 44.38 171 SER A C 1
ATOM 1272 O O . SER A 1 171 ? -0.532 -26.711 -3.914 1.00 44.38 171 SER A O 1
ATOM 1274 N N . LEU A 1 172 ? -1.968 -27.885 -5.158 1.00 47.00 172 LEU A N 1
ATOM 1275 C CA . LEU A 1 172 ? -2.491 -26.716 -5.889 1.00 47.00 172 LEU A CA 1
ATOM 1276 C C . LEU A 1 172 ? -3.996 -26.491 -5.689 1.00 47.00 172 LEU A C 1
ATOM 1278 O O . LEU A 1 172 ? -4.641 -25.797 -6.471 1.00 47.00 172 LEU A O 1
ATOM 1282 N N . LEU A 1 173 ? -4.566 -27.038 -4.616 1.00 45.50 173 LEU A N 1
ATOM 1283 C CA . LEU A 1 173 ? -5.912 -26.692 -4.174 1.00 45.50 173 LEU A CA 1
ATOM 1284 C C . LEU A 1 173 ? -5.817 -25.933 -2.856 1.00 45.50 173 LEU A C 1
ATOM 1286 O O . LEU A 1 173 ? -5.795 -26.528 -1.788 1.00 45.50 173 LEU A O 1
ATOM 1290 N N . SER A 1 174 ? -5.739 -24.607 -2.983 1.00 44.50 174 SER A N 1
ATOM 1291 C CA . SER A 1 174 ? -6.396 -23.618 -2.113 1.00 44.50 174 SER A CA 1
ATOM 1292 C C . SER A 1 174 ? -5.536 -22.379 -1.853 1.00 44.50 174 SER A C 1
ATOM 1294 O O . SER A 1 174 ? -5.230 -22.048 -0.713 1.00 44.50 174 SER A O 1
ATOM 1296 N N . THR A 1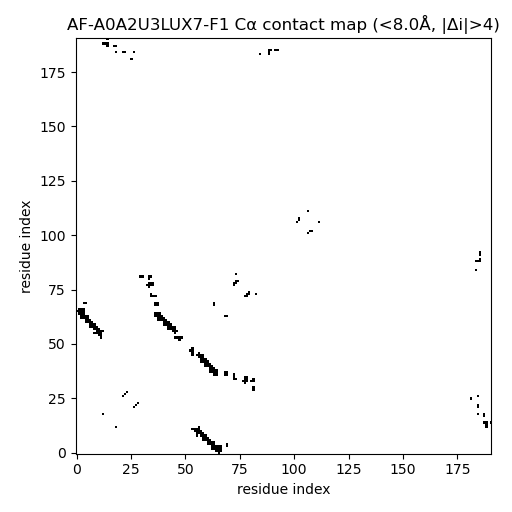 175 ? -5.278 -21.611 -2.912 1.00 44.34 175 THR A N 1
ATOM 1297 C CA . THR A 1 175 ? -5.376 -20.145 -2.800 1.00 44.34 175 THR A CA 1
ATOM 1298 C C . THR A 1 175 ? -6.058 -19.580 -4.042 1.00 44.34 175 THR A C 1
ATOM 1300 O O . THR A 1 175 ? -5.584 -18.656 -4.694 1.00 44.34 175 THR A O 1
ATOM 1303 N N . ARG A 1 176 ? -7.214 -20.154 -4.399 1.00 44.44 176 ARG A N 1
ATOM 1304 C CA . ARG A 1 176 ? -8.163 -19.505 -5.308 1.00 44.44 176 ARG A CA 1
ATOM 1305 C C . ARG A 1 176 ? -9.043 -18.571 -4.477 1.00 44.44 176 ARG A C 1
ATOM 1307 O O . ARG A 1 176 ? -10.204 -18.849 -4.228 1.00 44.44 176 ARG A O 1
ATOM 1314 N N . ALA A 1 177 ? -8.453 -17.463 -4.049 1.00 43.66 177 ALA A N 1
ATOM 1315 C CA . ALA A 1 177 ? -9.166 -16.245 -3.671 1.00 43.66 177 ALA A CA 1
ATOM 1316 C C . ALA A 1 177 ? -8.576 -15.095 -4.498 1.00 43.66 177 ALA A C 1
ATOM 1318 O O . ALA A 1 177 ? -8.108 -14.084 -3.988 1.00 43.66 177 ALA A O 1
ATOM 1319 N N . GLN A 1 178 ? -8.523 -15.306 -5.814 1.00 42.88 178 GLN A N 1
ATOM 1320 C CA . GLN A 1 178 ? -8.053 -14.319 -6.772 1.00 42.88 178 GLN A CA 1
ATOM 1321 C C . GLN A 1 178 ? -9.192 -13.324 -7.004 1.00 42.88 178 GLN A C 1
ATOM 1323 O O . GLN A 1 178 ? -9.976 -13.434 -7.945 1.00 42.88 178 GLN A O 1
ATOM 1328 N N . GLY A 1 179 ? -9.317 -12.374 -6.076 1.00 40.94 179 GLY A N 1
ATOM 1329 C CA . GLY A 1 179 ? -9.989 -11.117 -6.363 1.00 40.94 179 GLY A CA 1
ATOM 1330 C C . GLY A 1 179 ? -9.319 -10.484 -7.580 1.00 40.94 179 GLY A C 1
ATOM 1331 O O . GLY A 1 179 ? -8.102 -10.583 -7.747 1.00 40.94 179 GLY A O 1
ATOM 1332 N N . ARG A 1 180 ? -10.120 -9.868 -8.455 1.00 43.84 180 ARG A N 1
ATOM 1333 C CA . ARG A 1 180 ? -9.620 -9.044 -9.565 1.00 43.84 180 ARG A CA 1
ATOM 1334 C C . ARG A 1 180 ? -8.475 -8.145 -9.069 1.00 43.84 180 ARG A C 1
ATOM 1336 O O . ARG A 1 180 ? -8.568 -7.694 -7.925 1.00 43.84 180 ARG A O 1
ATOM 1343 N N . PRO A 1 181 ? -7.433 -7.874 -9.882 1.00 51.00 181 PRO A N 1
ATOM 1344 C CA . PRO A 1 181 ? -6.389 -6.927 -9.500 1.00 51.00 181 PRO A CA 1
ATOM 1345 C C . PRO A 1 181 ? -7.062 -5.615 -9.080 1.00 51.00 181 PRO A C 1
ATOM 1347 O O . PRO A 1 181 ? -7.640 -4.921 -9.915 1.00 51.00 181 PRO A O 1
ATOM 1350 N N . ARG A 1 182 ? -7.082 -5.342 -7.768 1.00 57.66 182 ARG A N 1
ATOM 1351 C CA . ARG A 1 182 ? -7.716 -4.144 -7.210 1.00 57.66 182 ARG A CA 1
ATOM 1352 C C . ARG A 1 182 ? -6.893 -2.957 -7.660 1.00 57.66 182 ARG A C 1
ATOM 1354 O O . ARG A 1 182 ? -5.667 -2.980 -7.518 1.00 57.66 182 ARG A O 1
ATOM 1361 N N . ARG A 1 183 ? -7.546 -1.957 -8.245 1.00 54.62 183 ARG A N 1
ATOM 1362 C CA . ARG A 1 183 ? -6.836 -0.803 -8.786 1.00 54.62 183 ARG A CA 1
ATOM 1363 C C . ARG A 1 183 ? -6.305 -0.015 -7.597 1.00 54.62 183 ARG A C 1
ATOM 1365 O O . ARG A 1 183 ? -7.113 0.415 -6.776 1.00 54.62 183 ARG A O 1
ATOM 1372 N N . PRO A 1 184 ? -4.977 0.171 -7.469 1.00 57.66 184 PRO A N 1
ATOM 1373 C CA . PRO A 1 184 ? -4.434 1.032 -6.431 1.00 57.66 184 PRO A CA 1
ATOM 1374 C C . PRO A 1 184 ? -5.147 2.382 -6.507 1.00 57.66 184 PRO A C 1
ATOM 1376 O O . PRO A 1 184 ? -5.287 2.920 -7.603 1.00 57.66 184 PRO A O 1
ATOM 1379 N N . MET A 1 185 ? -5.534 2.972 -5.372 1.00 59.28 185 MET A N 1
ATOM 1380 C CA . MET A 1 185 ? -6.142 4.321 -5.341 1.00 59.28 185 MET A CA 1
ATOM 1381 C C . MET A 1 185 ? -5.262 5.390 -6.021 1.00 59.28 185 MET A C 1
ATOM 1383 O O . MET A 1 185 ? -5.727 6.475 -6.348 1.00 59.28 185 MET A O 1
ATOM 1387 N N . VAL A 1 186 ? -3.990 5.063 -6.259 1.00 55.44 186 VAL A N 1
ATOM 1388 C CA . VAL A 1 186 ? -3.037 5.832 -7.061 1.00 55.44 186 VAL A CA 1
ATOM 1389 C C . VAL A 1 186 ? -3.392 5.964 -8.536 1.00 55.44 186 VAL A C 1
ATOM 1391 O O . VAL A 1 186 ? -3.065 6.997 -9.110 1.00 55.44 186 VAL A O 1
ATOM 1394 N N . ALA A 1 187 ? -4.051 4.976 -9.147 1.00 46.56 187 ALA A N 1
ATOM 1395 C CA . ALA A 1 187 ? -4.329 4.979 -10.585 1.00 46.56 187 ALA A CA 1
ATOM 1396 C C . ALA A 1 187 ? -5.230 6.149 -11.031 1.00 46.56 187 ALA A C 1
ATOM 1398 O O . ALA A 1 187 ? -5.271 6.460 -12.208 1.00 46.56 187 ALA A O 1
ATOM 1399 N N . LEU A 1 188 ? -5.906 6.822 -10.095 1.00 50.22 188 LEU A N 1
ATOM 1400 C CA . LEU A 1 188 ? -6.842 7.924 -10.361 1.00 50.22 188 LEU A CA 1
ATOM 1401 C C . LEU A 1 188 ? -6.209 9.302 -10.124 1.00 50.22 188 LEU A C 1
ATOM 1403 O O . LEU A 1 188 ? -6.912 10.297 -9.983 1.00 50.22 188 LEU A O 1
ATOM 1407 N N . ARG A 1 189 ? -4.881 9.358 -9.955 1.00 53.59 189 ARG A N 1
ATOM 1408 C CA . ARG A 1 189 ? -4.141 10.614 -9.756 1.00 53.59 189 ARG A CA 1
ATOM 1409 C C . ARG A 1 189 ? -3.362 11.055 -10.998 1.00 53.59 189 ARG A C 1
ATOM 1411 O O . ARG A 1 189 ? -2.938 12.212 -11.046 1.00 53.59 189 ARG A O 1
ATOM 1418 N N . ASP A 1 190 ? -3.163 10.136 -11.940 1.00 42.59 190 ASP A N 1
ATOM 1419 C CA . ASP A 1 190 ? -2.388 10.332 -13.169 1.00 42.59 190 ASP A CA 1
ATOM 1420 C C . ASP A 1 190 ? -3.268 10.479 -14.430 1.00 42.59 190 ASP A C 1
ATOM 1422 O O . ASP A 1 190 ? -2.721 10.800 -15.485 1.00 42.59 190 ASP A O 1
ATOM 1426 N N . GLU A 1 191 ? -4.591 10.290 -14.316 1.00 38.03 191 GLU A N 1
ATOM 1427 C CA . GLU A 1 191 ? -5.593 10.599 -15.358 1.00 38.03 191 GLU A CA 1
ATOM 1428 C C . GLU A 1 191 ? -6.238 11.975 -15.132 1.00 38.03 191 GLU A C 1
ATOM 1430 O O . GLU A 1 191 ? -6.403 12.366 -13.949 1.00 38.03 191 GLU A O 1
#

Secondary structure (DSSP, 8-state):
---EEEEEEEEPPS-HHHHHHHIIIIIHHHHHHH-TT-SEEEEEE---BTTBS-SEEEEEEEEES-HHHHHHHHHSHHHHHHHHHHHHHHHHHHHHHHHHHHHHTT--HHHHHHHHHHHHHHHHHHHHHHHHHHHHHHHHHHHHHHHTT--S-TT-SSS--S----S---S-SS-------PPPGGGGS--

pLDDT: mean 75.85, std 17.15, range [38.03, 96.75]

Mean predicted aligned error: 15.83 Å